Protein AF-A0A7S2LCX1-F1 (afdb_monomer)

Radius of gyration: 22.98 Å; Cα contacts (8 Å, |Δi|>4): 582; chains: 1; bounding box: 63×40×60 Å

Nearest PDB structures (foldseek):
  8dec-assembly1_A  TM=2.014E-01  e=9.730E+00  Western equine encephalitis virus

Solvent-accessible surface area (backbone atoms only — not comparable to full-atom values): 14295 Å² total; per-residue (Å²): 107,95,96,61,89,83,82,83,63,91,94,66,88,78,93,73,67,45,60,48,38,85,75,32,82,77,54,93,58,75,28,48,77,27,26,17,32,37,84,40,47,82,39,24,37,91,85,30,38,29,36,46,32,90,36,59,65,80,55,76,78,40,37,77,57,64,51,74,51,45,14,26,10,28,69,70,91,45,72,41,36,61,42,36,51,34,48,92,63,37,50,56,88,52,52,53,25,49,56,26,21,20,37,34,90,38,46,82,39,18,35,94,70,33,32,39,46,77,47,85,40,74,70,83,61,84,88,42,46,78,81,68,58,69,40,56,14,30,14,29,56,38,59,47,40,85,75,31,83,76,53,93,59,73,27,50,76,28,23,19,34,36,90,40,47,83,38,23,36,92,86,29,38,32,34,39,35,89,36,62,65,58,54,61,68,41,36,74,54,60,56,73,49,46,14,25,10,29,66,70,91,45,70,37,35,41,40,34,48,33,48,86,64,36,57,56,87,53,52,58,25,56,67,42,44,33,55,56,88,39,49,83,41,30,35,94,95,51,75,54,81,83,74,95,70,90,72,81,60,88,86,44,44,80,89

Foldseek 3Di:
DVPDDDDDDPPDDDDAFEAQEECDVVHPAQAEFNYDQYQFQVSHDPQWGWFFAQAQDDAPRHDDRYGTRGIGTHHDPDLQEAGEHDAPCPVVVCFLPEFNYKHDPFQRSHDPQWTKDFFQAFDDQPSHDDGDDTRIIGIHHEAQEECDVVHPAQAEANYDQYQFQVSHDPQWGWQFAQAQFDAPSHDDRYGTRGIGTHHPPDLQEQGEPDEDCPVVVCFLPGRNHDHDPFQRSHDPPDTDDDDDDDDDDPSHDDD

Secondary structure (DSSP, 8-state):
-TT--SPPPTT-----PPBPEE--SS-SS-B-TTEE--SSGGGBPTT-EEE--SSS---TT-BS---TT--EEE---STTB-EE--BTTBSGGGPSB-TTEE--SSGGGBPTT-EEE--SSS---TT-BS-PPTT--EEEPPBPEE--SS-SS-B-TTEE--SSGGGBPTT-EEE--SSS---TT-BS---TT--EEE---STTB-EE--BTTBSGGG-SB-TTEE--SSGGGBPTT------SSS---TT-B--

pLDDT: mean 91.99, std 5.62, range [61.81, 98.06]

Mean predicted aligned error: 5.92 Å

Organism: NCBI:txid267567

Structure (mmCIF, N/CA/C/O backbone):
data_AF-A0A7S2LCX1-F1
#
_entry.id   AF-A0A7S2LCX1-F1
#
loop_
_atom_site.group_PDB
_atom_site.id
_atom_site.type_symbol
_atom_site.label_atom_id
_atom_site.label_alt_id
_atom_site.label_comp_id
_atom_site.label_asym_id
_atom_site.label_entity_id
_atom_site.label_seq_id
_atom_site.pdbx_PDB_ins_code
_atom_site.Cartn_x
_atom_site.Cartn_y
_atom_site.Cartn_z
_atom_site.occupancy
_atom_site.B_iso_or_equiv
_atom_site.auth_seq_id
_atom_site.auth_comp_id
_atom_site.auth_asym_id
_atom_site.auth_atom_id
_atom_site.pdbx_PDB_model_num
ATOM 1 N N . ILE A 1 1 ? 34.215 -9.681 -10.104 1.00 61.81 1 ILE A N 1
ATOM 2 C CA . ILE A 1 1 ? 32.846 -9.864 -10.647 1.00 61.81 1 ILE A CA 1
ATOM 3 C C . ILE A 1 1 ? 32.099 -8.566 -10.376 1.00 61.81 1 ILE A C 1
ATOM 5 O O . ILE A 1 1 ? 32.156 -8.134 -9.229 1.00 61.81 1 ILE A O 1
ATOM 9 N N . PRO A 1 2 ? 31.514 -7.886 -11.380 1.00 62.31 2 PRO A N 1
ATOM 10 C CA . PRO A 1 2 ? 30.822 -6.617 -11.146 1.00 62.31 2 PRO A CA 1
ATOM 11 C C . PRO A 1 2 ? 29.772 -6.768 -10.036 1.00 62.31 2 PRO A C 1
ATOM 13 O O . PRO A 1 2 ? 28.988 -7.712 -10.067 1.00 62.31 2 PRO A O 1
ATOM 16 N N . GLY A 1 3 ? 29.812 -5.887 -9.034 1.00 67.06 3 GLY A N 1
ATOM 17 C CA . GLY A 1 3 ? 28.921 -5.927 -7.866 1.00 67.06 3 GLY A CA 1
ATOM 18 C C . GLY A 1 3 ? 29.355 -6.835 -6.702 1.00 67.06 3 GLY A C 1
ATOM 19 O O . GLY A 1 3 ? 28.773 -6.733 -5.629 1.00 67.06 3 GLY A O 1
ATOM 20 N N . CYS A 1 4 ? 30.382 -7.680 -6.850 1.00 78.06 4 CYS A N 1
ATOM 21 C CA . CYS A 1 4 ? 30.903 -8.507 -5.751 1.00 78.06 4 CYS A CA 1
ATOM 22 C C . CYS A 1 4 ? 32.123 -7.856 -5.078 1.00 78.06 4 CYS A C 1
ATOM 24 O O . CYS A 1 4 ? 32.977 -7.284 -5.758 1.00 78.06 4 CYS A O 1
ATOM 26 N N . ILE A 1 5 ? 32.242 -8.004 -3.755 1.00 82.56 5 ILE A N 1
ATOM 27 C CA . ILE A 1 5 ? 33.394 -7.542 -2.962 1.00 82.56 5 ILE A CA 1
ATOM 28 C C . ILE A 1 5 ? 34.332 -8.728 -2.690 1.00 82.56 5 ILE A C 1
ATOM 30 O O . ILE A 1 5 ? 33.873 -9.786 -2.268 1.00 82.56 5 ILE A O 1
ATOM 34 N N . GLY A 1 6 ? 35.640 -8.539 -2.899 1.00 87.56 6 GLY A N 1
ATOM 35 C CA . GLY A 1 6 ? 36.681 -9.543 -2.636 1.00 87.56 6 GLY A CA 1
ATOM 36 C C . GLY A 1 6 ? 37.431 -10.008 -3.888 1.00 87.56 6 GLY A C 1
ATOM 37 O O . GLY A 1 6 ? 37.134 -9.593 -5.011 1.00 87.56 6 GLY A O 1
ATOM 38 N N . THR A 1 7 ? 38.436 -10.860 -3.687 1.00 88.62 7 THR A N 1
ATOM 39 C CA . THR A 1 7 ? 39.207 -11.503 -4.760 1.00 88.62 7 THR A CA 1
ATOM 40 C C . THR A 1 7 ? 38.670 -12.913 -5.007 1.00 88.62 7 THR A C 1
ATOM 42 O O . THR A 1 7 ? 38.585 -13.673 -4.045 1.00 88.62 7 THR A O 1
ATOM 45 N N . PRO A 1 8 ? 38.301 -13.280 -6.249 1.00 89.69 8 PRO A N 1
ATOM 46 C CA . PRO A 1 8 ? 37.880 -14.645 -6.549 1.00 89.69 8 PRO A CA 1
ATOM 47 C C . PRO A 1 8 ? 39.064 -15.612 -6.421 1.00 89.69 8 PRO A C 1
ATOM 49 O O . PRO A 1 8 ? 40.180 -15.286 -6.833 1.00 89.69 8 PRO A O 1
ATOM 52 N N . GLU A 1 9 ? 38.803 -16.796 -5.878 1.00 93.75 9 GLU A N 1
ATOM 53 C CA . GLU A 1 9 ? 39.755 -17.900 -5.825 1.00 93.75 9 GLU A CA 1
ATOM 54 C C . GLU A 1 9 ? 39.971 -18.475 -7.236 1.00 93.75 9 GLU A C 1
ATOM 56 O O . GLU A 1 9 ? 39.008 -18.646 -7.995 1.00 93.75 9 GLU A O 1
ATOM 61 N N . PRO A 1 10 ? 41.224 -18.761 -7.638 1.00 92.38 10 PRO A N 1
ATOM 62 C CA . PRO A 1 10 ? 41.506 -19.308 -8.958 1.00 92.38 10 PRO A CA 1
ATOM 63 C C . PRO A 1 10 ? 40.839 -20.669 -9.187 1.00 92.38 10 PRO A C 1
ATOM 65 O O . PRO A 1 10 ? 41.100 -21.621 -8.460 1.00 92.38 10 PRO A O 1
ATOM 68 N N . GLY A 1 11 ? 40.059 -20.779 -10.264 1.00 91.38 11 GLY A N 1
ATOM 69 C CA . GLY A 1 11 ? 39.418 -22.032 -10.678 1.00 91.38 11 GLY A CA 1
ATOM 70 C C . GLY A 1 11 ? 38.029 -22.274 -10.085 1.00 91.38 11 GLY A C 1
ATOM 71 O O . GLY A 1 11 ? 37.419 -23.277 -10.436 1.00 91.38 11 GLY A O 1
ATOM 72 N N . GLU A 1 12 ? 37.528 -21.362 -9.250 1.00 94.12 12 GLU A N 1
ATOM 73 C CA . GLU A 1 12 ? 36.202 -21.472 -8.639 1.00 94.12 12 GLU A CA 1
ATOM 74 C C . GLU A 1 12 ? 35.136 -20.678 -9.411 1.00 94.12 12 GLU A C 1
ATOM 76 O O . GLU A 1 12 ? 35.388 -19.580 -9.923 1.00 94.12 12 GLU A O 1
ATOM 81 N N . ASP A 1 13 ? 33.923 -21.232 -9.454 1.00 91.38 13 ASP A N 1
ATOM 82 C CA . ASP A 1 13 ? 32.753 -20.619 -10.082 1.00 91.38 13 ASP A CA 1
ATOM 83 C C . ASP A 1 13 ? 31.931 -19.816 -9.065 1.00 91.38 13 ASP A C 1
ATOM 85 O O . ASP A 1 13 ? 31.730 -20.223 -7.920 1.00 91.38 13 ASP A O 1
ATOM 89 N N . TYR A 1 14 ? 31.393 -18.675 -9.501 1.00 88.25 14 TYR A N 1
ATOM 90 C CA . TYR A 1 14 ? 30.635 -17.767 -8.641 1.00 88.25 14 TYR A CA 1
ATOM 91 C C . TYR A 1 14 ? 29.295 -17.394 -9.263 1.00 88.25 14 TYR A C 1
ATOM 93 O O . TYR A 1 14 ? 29.214 -16.984 -10.424 1.00 88.25 14 TYR A O 1
ATOM 101 N N . CYS A 1 15 ? 28.242 -17.455 -8.448 1.00 88.31 15 CYS A N 1
ATOM 102 C CA . CYS A 1 15 ? 26.944 -16.897 -8.804 1.00 88.31 15 CYS A CA 1
ATOM 103 C C . CYS A 1 15 ? 27.031 -15.367 -8.837 1.00 88.31 15 CYS A C 1
ATOM 105 O O . CYS A 1 15 ? 27.640 -14.744 -7.966 1.00 88.31 15 CYS A O 1
ATOM 107 N N . ARG A 1 16 ? 26.402 -14.753 -9.838 1.00 88.50 16 ARG A N 1
ATOM 108 C CA . ARG A 1 16 ? 26.322 -13.297 -9.980 1.00 88.50 16 ARG A CA 1
ATOM 109 C C . ARG A 1 16 ? 24.959 -12.892 -10.508 1.00 88.50 16 ARG A C 1
ATOM 111 O O . ARG A 1 16 ? 24.299 -13.683 -11.176 1.00 88.50 16 A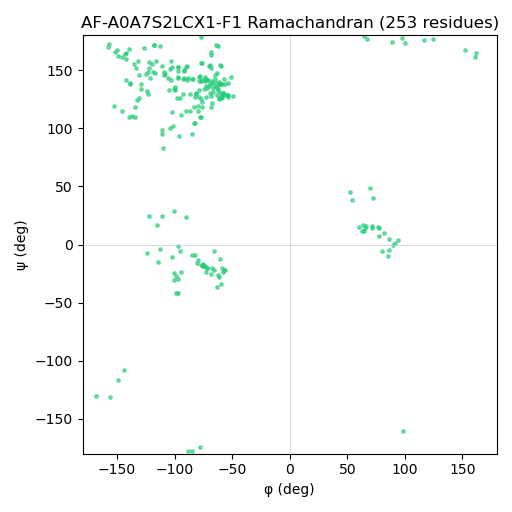RG A O 1
ATOM 118 N N . TYR A 1 17 ? 24.603 -11.635 -10.287 1.00 89.12 17 TYR A N 1
ATOM 119 C CA . TYR A 1 17 ? 23.421 -11.051 -10.906 1.00 89.12 17 TYR A CA 1
ATOM 120 C C . TYR A 1 17 ? 23.540 -11.012 -12.448 1.00 89.12 17 TYR A C 1
ATOM 122 O O . TYR A 1 17 ? 24.661 -10.870 -12.979 1.00 89.12 17 TYR A O 1
ATOM 130 N N . PRO A 1 18 ? 22.420 -11.155 -13.187 1.00 92.88 18 PRO A N 1
ATOM 131 C CA . PRO A 1 18 ? 22.397 -10.991 -14.639 1.00 92.88 18 PRO A CA 1
ATOM 132 C C . PRO A 1 18 ? 22.629 -9.526 -15.040 1.00 92.88 18 PRO A C 1
ATOM 134 O O . PRO A 1 18 ? 22.577 -8.623 -14.206 1.00 92.88 18 PRO A O 1
ATOM 137 N N . GLN A 1 19 ? 22.928 -9.288 -16.320 1.00 93.31 19 GLN A N 1
ATOM 138 C CA . GLN A 1 19 ? 22.965 -7.929 -16.874 1.00 93.31 19 GLN A CA 1
ATOM 139 C C . GLN A 1 19 ? 21.574 -7.548 -17.377 1.00 93.31 19 GLN A C 1
ATOM 141 O O . GLN A 1 19 ? 20.899 -8.393 -17.965 1.00 93.31 19 GLN A O 1
ATOM 146 N N . LEU A 1 20 ? 21.197 -6.282 -17.210 1.00 95.25 20 LEU A N 1
ATOM 147 C CA . LEU A 1 20 ? 20.013 -5.727 -17.856 1.00 95.25 20 LEU A CA 1
ATOM 148 C C . LEU A 1 20 ? 20.147 -5.825 -19.378 1.00 95.25 20 LEU A C 1
ATOM 150 O O . LEU A 1 20 ? 21.139 -5.363 -19.946 1.00 95.25 20 LEU A O 1
ATOM 154 N N . THR A 1 21 ? 19.152 -6.430 -20.025 1.00 95.38 21 THR A N 1
ATOM 155 C CA . THR A 1 21 ? 19.156 -6.680 -21.472 1.00 95.38 21 THR A CA 1
ATOM 156 C C . THR A 1 21 ? 17.829 -6.258 -22.087 1.00 95.38 21 THR A C 1
ATOM 158 O O . THR A 1 21 ? 16.783 -6.730 -21.663 1.00 95.38 21 THR A O 1
ATOM 161 N N . PHE A 1 22 ? 17.865 -5.387 -23.098 1.00 95.62 22 PHE A N 1
ATOM 162 C CA . PHE A 1 22 ? 16.694 -5.102 -23.930 1.00 95.62 22 PHE A CA 1
ATOM 163 C C . PHE A 1 22 ? 16.532 -6.213 -24.974 1.00 95.62 22 PHE A C 1
ATOM 165 O O . PHE A 1 22 ? 17.428 -6.432 -25.793 1.00 95.62 22 PHE A O 1
ATOM 172 N N . VAL A 1 23 ? 15.402 -6.909 -24.932 1.00 96.50 23 VAL A N 1
ATOM 173 C CA . VAL A 1 23 ? 15.029 -8.008 -25.830 1.00 96.50 23 VAL A CA 1
ATOM 174 C C . VAL A 1 23 ? 14.092 -7.508 -26.933 1.00 96.50 23 VAL A C 1
ATOM 176 O O . VAL A 1 23 ? 14.284 -7.868 -28.094 1.00 96.50 23 VAL A O 1
ATOM 179 N N . GLY A 1 24 ? 13.119 -6.652 -26.603 1.00 92.75 24 GLY A N 1
ATOM 180 C CA . GLY A 1 24 ? 12.203 -6.035 -27.569 1.00 92.75 24 GLY A CA 1
ATOM 181 C C . GLY A 1 24 ? 10.923 -5.491 -26.931 1.00 92.75 24 GLY A C 1
ATOM 182 O O . GLY A 1 24 ? 10.578 -5.918 -25.836 1.00 92.75 24 GLY A O 1
ATOM 183 N N . ASN A 1 25 ? 10.232 -4.600 -27.652 1.00 90.88 25 ASN A N 1
ATOM 184 C CA . ASN A 1 25 ? 8.889 -4.099 -27.336 1.00 90.88 25 ASN A CA 1
ATOM 185 C C . ASN A 1 25 ? 8.018 -4.125 -28.627 1.00 90.88 25 ASN A C 1
ATOM 187 O O . ASN A 1 25 ? 8.323 -3.376 -29.567 1.00 90.88 25 ASN A O 1
ATOM 191 N N . PRO A 1 26 ? 7.006 -5.013 -28.752 1.00 91.50 26 PRO A N 1
ATOM 192 C CA . PRO A 1 26 ? 6.628 -6.021 -27.763 1.00 91.50 26 PRO A CA 1
ATOM 193 C C . PRO A 1 26 ? 7.679 -7.147 -27.663 1.00 91.50 26 PRO A C 1
ATOM 195 O O . PRO A 1 26 ? 8.371 -7.431 -28.655 1.00 91.50 26 PRO A O 1
ATOM 198 N N . PRO A 1 27 ? 7.798 -7.827 -26.509 1.00 92.44 27 PRO A N 1
ATOM 199 C CA . PRO A 1 27 ? 8.709 -8.956 -26.347 1.00 92.44 27 PRO A CA 1
ATOM 200 C C . PRO A 1 27 ? 8.394 -10.120 -27.309 1.00 92.44 27 PRO A C 1
ATOM 202 O O . PRO A 1 27 ? 7.233 -10.487 -27.495 1.00 92.44 27 PRO A O 1
ATOM 205 N N . PRO A 1 28 ? 9.407 -10.766 -27.925 1.00 92.50 28 PRO A N 1
ATOM 206 C CA . PRO A 1 28 ? 9.191 -11.885 -28.851 1.00 92.50 28 PRO A CA 1
ATOM 207 C C . PRO A 1 28 ? 8.817 -13.205 -28.151 1.00 92.50 28 PRO A C 1
ATOM 209 O O . PRO A 1 28 ? 8.370 -14.148 -28.806 1.00 92.50 28 PRO A O 1
ATOM 212 N N . ALA A 1 29 ? 9.055 -13.295 -26.843 1.00 94.50 29 ALA A N 1
ATOM 213 C CA . ALA A 1 29 ? 8.729 -14.411 -25.964 1.00 94.50 29 ALA A CA 1
ATOM 214 C C . ALA A 1 29 ? 8.669 -13.899 -24.515 1.00 94.50 29 ALA A C 1
ATOM 216 O O . ALA A 1 29 ? 9.096 -12.778 -24.245 1.00 94.50 29 ALA A O 1
ATOM 217 N N . THR A 1 30 ? 8.188 -14.738 -23.595 1.00 97.44 30 THR A N 1
ATOM 218 C CA . THR A 1 30 ? 8.220 -14.456 -22.154 1.00 97.44 30 THR A CA 1
ATOM 219 C C . THR A 1 30 ? 9.642 -14.134 -21.688 1.00 97.44 30 THR A C 1
ATOM 221 O O . THR A 1 30 ? 10.570 -14.900 -21.959 1.00 97.44 30 THR A O 1
ATOM 224 N N . LEU A 1 31 ? 9.789 -13.018 -20.979 1.00 98.06 31 LEU A N 1
ATOM 225 C CA . LEU A 1 31 ? 11.055 -12.453 -20.525 1.00 98.06 31 LEU A CA 1
ATOM 226 C C . LEU A 1 31 ? 11.535 -13.091 -19.214 1.00 98.06 31 LEU A C 1
ATOM 228 O O . LEU A 1 31 ? 10.755 -13.408 -18.311 1.00 98.06 31 LEU A O 1
ATOM 232 N N . GLY A 1 32 ? 12.847 -13.282 -19.104 1.00 97.69 32 GLY A N 1
ATOM 233 C CA . GLY A 1 32 ? 13.524 -13.736 -17.896 1.00 97.69 32 GLY A CA 1
ATOM 234 C C . GLY A 1 32 ? 13.930 -12.601 -16.953 1.00 97.69 32 GLY A C 1
ATOM 235 O O . GLY A 1 32 ? 13.692 -11.422 -17.191 1.00 97.69 32 GLY A O 1
ATOM 236 N N . LEU A 1 33 ? 14.591 -12.964 -15.852 1.00 96.88 33 LEU A N 1
ATOM 237 C CA . LEU A 1 33 ? 15.107 -12.001 -14.878 1.00 96.88 33 LEU A CA 1
ATOM 238 C C . LEU A 1 33 ? 16.108 -11.033 -15.538 1.00 96.88 33 LEU A C 1
ATOM 240 O O . LEU A 1 33 ? 17.084 -11.477 -16.144 1.00 96.88 33 LEU A O 1
ATOM 244 N N . CYS A 1 34 ? 15.912 -9.729 -15.323 1.00 96.88 34 CYS A N 1
ATOM 245 C CA . CYS A 1 34 ? 16.696 -8.629 -15.896 1.00 96.88 34 CYS A CA 1
ATOM 246 C C . CYS A 1 34 ? 16.564 -8.475 -17.423 1.00 96.88 34 CYS A C 1
ATOM 248 O O . CYS A 1 34 ? 17.384 -7.793 -18.045 1.00 96.88 34 CYS A O 1
ATOM 250 N N . GLU A 1 35 ? 15.554 -9.088 -18.037 1.00 97.44 35 GLU A N 1
ATOM 251 C CA . GLU A 1 35 ? 15.228 -8.907 -19.449 1.00 97.44 35 GLU A CA 1
ATOM 252 C C . GLU A 1 35 ? 14.054 -7.930 -19.588 1.00 97.44 35 GLU A C 1
ATOM 254 O O . GLU A 1 35 ? 13.083 -8.001 -18.836 1.00 97.44 35 GLU A O 1
ATOM 259 N N . GLY A 1 36 ? 14.194 -6.984 -20.512 1.00 96.38 36 GLY A N 1
ATOM 260 C CA . GLY A 1 36 ? 13.185 -5.989 -20.881 1.00 96.38 36 GLY A CA 1
ATOM 261 C C . GLY A 1 36 ? 12.785 -6.148 -22.346 1.00 96.38 36 GLY A C 1
ATOM 262 O O . GLY A 1 36 ? 13.420 -6.896 -23.080 1.00 96.38 36 GLY A O 1
ATOM 263 N N . ASP A 1 37 ? 11.776 -5.472 -22.864 1.00 96.69 37 ASP A N 1
ATOM 264 C CA . ASP A 1 37 ? 11.018 -4.362 -22.285 1.00 96.69 37 ASP A CA 1
ATOM 265 C C . ASP A 1 37 ? 9.602 -4.865 -21.980 1.00 96.69 37 ASP A C 1
ATOM 267 O O . ASP A 1 37 ? 8.821 -5.070 -22.905 1.00 96.69 37 ASP A O 1
ATOM 271 N N . CYS A 1 38 ? 9.331 -5.236 -20.725 1.00 96.56 38 CYS A N 1
ATOM 272 C CA . CYS A 1 38 ? 8.015 -5.761 -20.343 1.00 96.56 38 CYS A CA 1
ATOM 273 C C . CYS A 1 38 ? 7.009 -4.614 -20.226 1.00 96.56 38 CYS A C 1
ATOM 275 O O . CYS A 1 38 ? 7.347 -3.588 -19.667 1.00 96.56 38 CYS A O 1
ATOM 277 N N . ASP A 1 39 ? 5.764 -4.790 -20.663 1.00 93.94 39 ASP A N 1
ATOM 278 C CA . ASP A 1 39 ? 4.729 -3.769 -20.449 1.00 93.94 39 ASP A CA 1
ATOM 279 C C . ASP A 1 39 ? 3.850 -4.130 -19.234 1.00 93.94 39 ASP A C 1
ATOM 281 O O . ASP A 1 39 ? 3.281 -3.266 -18.569 1.00 93.94 39 ASP A O 1
ATOM 285 N N . THR A 1 40 ? 3.727 -5.424 -18.923 1.00 94.12 40 THR A N 1
ATOM 286 C CA . THR A 1 40 ? 2.878 -5.962 -17.850 1.00 94.12 40 THR A CA 1
ATOM 287 C C . THR A 1 40 ? 3.555 -7.148 -17.159 1.00 94.12 40 THR A C 1
ATOM 289 O O . THR A 1 40 ? 4.454 -7.782 -17.714 1.00 94.12 40 THR A O 1
ATOM 292 N N . ASP A 1 41 ? 3.081 -7.540 -15.970 1.00 94.62 41 ASP A N 1
ATOM 293 C CA . ASP A 1 41 ? 3.569 -8.756 -15.292 1.00 94.62 41 ASP A CA 1
ATOM 294 C C . ASP A 1 41 ? 3.402 -10.025 -16.159 1.00 94.62 41 ASP A C 1
ATOM 296 O O . ASP A 1 41 ? 4.105 -11.014 -15.958 1.00 94.62 41 ASP A O 1
ATOM 300 N N . SER A 1 42 ? 2.489 -10.009 -17.140 1.00 95.00 42 SER A N 1
ATOM 301 C CA . SER A 1 42 ? 2.234 -11.148 -18.030 1.00 95.00 42 SER A CA 1
ATOM 302 C C . SER A 1 42 ? 3.331 -11.388 -19.074 1.00 95.00 42 SER A C 1
ATOM 304 O O . SER A 1 42 ? 3.451 -12.504 -19.588 1.00 95.00 42 SER A O 1
ATOM 306 N N . ASP A 1 43 ? 4.169 -10.382 -19.338 1.00 97.00 43 ASP A N 1
ATOM 307 C CA . ASP A 1 43 ? 5.345 -10.518 -20.202 1.00 97.00 43 ASP A CA 1
ATOM 308 C C . ASP A 1 43 ? 6.484 -11.260 -19.498 1.00 97.00 43 ASP A C 1
ATOM 310 O O . ASP A 1 43 ? 7.396 -11.783 -20.144 1.00 97.00 43 ASP A O 1
ATOM 314 N N . CYS A 1 44 ? 6.424 -11.332 -18.169 1.00 97.69 44 CYS A N 1
ATOM 315 C CA . CYS A 1 44 ? 7.472 -11.876 -17.334 1.00 97.69 44 CYS A CA 1
ATOM 316 C C . CYS A 1 44 ? 7.293 -13.367 -17.039 1.00 97.69 44 CYS A C 1
ATOM 318 O O . CYS A 1 44 ? 6.196 -13.921 -16.953 1.00 97.69 44 CYS A O 1
ATOM 320 N N . GLY A 1 45 ? 8.428 -14.043 -16.871 1.00 97.44 45 GLY A N 1
ATOM 321 C CA . GLY A 1 45 ? 8.479 -15.428 -16.432 1.00 97.44 45 GLY A CA 1
ATOM 322 C C . GLY A 1 45 ? 7.891 -15.634 -15.028 1.00 97.44 45 GLY A C 1
ATOM 323 O O . GLY A 1 45 ? 7.616 -14.688 -14.293 1.00 97.44 45 GLY A O 1
ATOM 324 N N . PRO A 1 46 ? 7.722 -16.894 -14.603 1.00 95.50 46 PRO A N 1
ATOM 325 C CA . PRO A 1 46 ? 7.125 -17.204 -13.310 1.00 95.50 46 PRO A CA 1
ATOM 326 C C . PRO A 1 46 ? 7.908 -16.581 -12.145 1.00 95.50 46 PRO A C 1
ATOM 328 O O . PRO A 1 46 ? 9.134 -16.689 -12.083 1.00 95.50 46 PRO A O 1
ATOM 331 N N . ASN A 1 47 ? 7.176 -16.029 -11.173 1.00 93.06 47 ASN A N 1
ATOM 332 C CA . ASN A 1 47 ? 7.694 -15.317 -9.993 1.00 93.06 47 ASN A CA 1
ATOM 333 C C . ASN A 1 47 ? 8.439 -14.007 -10.299 1.00 93.06 47 ASN A C 1
ATOM 335 O O . ASN A 1 47 ? 9.144 -13.502 -9.426 1.00 93.06 47 ASN A O 1
ATOM 339 N N . LEU A 1 48 ? 8.317 -13.478 -11.515 1.00 96.38 48 LEU A N 1
ATOM 340 C CA . LEU A 1 48 ? 8.841 -12.172 -11.882 1.00 96.38 48 LEU A CA 1
ATOM 341 C C . LEU A 1 48 ? 7.680 -11.205 -12.073 1.00 96.38 48 LEU A C 1
ATOM 343 O O . LEU A 1 48 ? 6.608 -11.583 -12.538 1.00 96.38 48 LEU A O 1
ATOM 347 N N . GLU A 1 49 ? 7.927 -9.960 -11.708 1.00 95.88 49 GLU A N 1
ATOM 348 C CA . GLU A 1 49 ? 7.014 -8.842 -11.888 1.00 95.88 49 GLU A CA 1
ATOM 349 C C . GLU A 1 49 ? 7.686 -7.836 -12.822 1.00 95.88 49 GLU A C 1
ATOM 351 O O . GLU A 1 49 ? 8.916 -7.703 -12.818 1.00 95.88 49 GLU A O 1
ATOM 356 N N . CYS A 1 50 ? 6.899 -7.139 -13.633 1.00 96.62 50 CYS A N 1
ATOM 357 C CA . CYS A 1 50 ? 7.419 -6.107 -14.508 1.00 96.62 50 CYS A CA 1
ATOM 358 C C . CYS A 1 50 ? 7.707 -4.845 -13.692 1.00 96.62 50 CYS A C 1
ATOM 360 O O . CYS A 1 50 ? 6.790 -4.195 -13.190 1.00 96.62 50 CYS A O 1
ATOM 362 N N . PHE A 1 51 ? 8.990 -4.534 -13.511 1.00 95.69 51 PHE A N 1
ATOM 363 C CA . PHE A 1 51 ? 9.439 -3.326 -12.833 1.00 95.69 51 PHE A CA 1
ATOM 364 C C . PHE A 1 51 ? 9.426 -2.168 -13.829 1.00 95.69 51 PHE A C 1
ATOM 366 O O . PHE A 1 51 ? 10.303 -2.088 -14.696 1.00 95.69 51 PHE A O 1
ATOM 373 N N . GLN A 1 52 ? 8.415 -1.314 -13.682 1.00 94.62 52 GLN A N 1
ATOM 374 C CA . GLN A 1 52 ? 8.172 -0.152 -14.533 1.00 94.62 52 GLN A CA 1
ATOM 375 C C . GLN A 1 52 ? 9.202 0.944 -14.242 1.00 94.62 52 GLN A C 1
ATOM 377 O O . GLN A 1 52 ? 9.530 1.198 -13.084 1.00 94.62 52 GLN A O 1
ATOM 382 N N . ARG A 1 53 ? 9.748 1.581 -15.273 1.00 92.12 53 ARG A N 1
ATOM 383 C CA . ARG A 1 53 ? 10.856 2.535 -15.167 1.00 92.12 53 ARG A CA 1
ATOM 384 C C . ARG A 1 53 ? 10.633 3.720 -16.095 1.00 92.12 53 ARG A C 1
ATOM 386 O O . ARG A 1 53 ? 10.809 3.576 -17.304 1.00 92.12 53 ARG A O 1
ATOM 393 N N . PRO A 1 54 ? 10.350 4.924 -15.573 1.00 84.12 54 PRO A N 1
ATOM 394 C CA . PRO A 1 54 ? 10.223 6.103 -16.424 1.00 84.12 54 PRO A CA 1
ATOM 395 C C . PRO A 1 54 ? 11.562 6.535 -17.049 1.00 84.12 54 PRO A C 1
ATOM 397 O O . PRO A 1 54 ? 11.576 7.162 -18.114 1.00 84.12 54 PRO A O 1
ATOM 400 N N . ALA A 1 55 ? 12.702 6.209 -16.430 1.00 87.88 55 ALA A N 1
ATOM 401 C CA . ALA A 1 55 ? 14.017 6.601 -16.916 1.00 87.88 55 ALA A CA 1
ATOM 402 C C . ALA A 1 55 ? 15.083 5.521 -16.670 1.00 87.88 55 ALA A C 1
ATOM 404 O O . ALA A 1 55 ? 15.150 4.534 -17.406 1.00 87.88 55 ALA A O 1
ATOM 405 N N . THR A 1 56 ? 16.003 5.760 -15.730 1.00 88.69 56 THR A N 1
ATOM 406 C CA . THR A 1 56 ? 17.228 4.960 -15.543 1.00 88.69 56 THR A CA 1
ATOM 407 C C . THR A 1 56 ? 17.352 4.365 -14.142 1.00 88.69 56 THR A C 1
ATOM 409 O O . THR A 1 56 ? 18.454 4.049 -13.693 1.00 88.69 56 THR A O 1
ATOM 412 N N . GLU A 1 57 ? 16.219 4.188 -13.472 1.00 89.81 57 GLU A N 1
ATOM 413 C CA . GLU A 1 57 ? 16.081 3.652 -12.119 1.00 89.81 57 GLU A CA 1
ATOM 414 C C . GLU A 1 57 ? 16.838 2.327 -11.975 1.00 89.81 57 GLU A C 1
ATOM 416 O O . GLU A 1 57 ? 16.917 1.515 -12.901 1.00 89.81 57 GLU A O 1
ATOM 421 N N . SER A 1 58 ? 17.431 2.074 -10.820 1.00 88.19 58 SER A N 1
ATOM 422 C CA . SER A 1 58 ? 18.176 0.838 -10.607 1.00 88.19 58 SER A CA 1
ATOM 423 C C . SER A 1 58 ? 17.236 -0.357 -10.419 1.00 88.19 58 SER A C 1
ATOM 425 O O . SER A 1 58 ? 16.286 -0.310 -9.644 1.00 88.19 58 SER A O 1
ATOM 427 N N . VAL A 1 59 ? 17.516 -1.475 -11.097 1.00 90.31 59 VAL A N 1
ATOM 428 C CA . VAL A 1 59 ? 16.742 -2.714 -10.917 1.00 90.31 59 VAL A CA 1
ATOM 429 C C . VAL A 1 59 ? 17.447 -3.595 -9.893 1.00 90.31 59 VAL A C 1
ATOM 431 O O . VAL A 1 59 ? 18.543 -4.113 -10.136 1.00 90.31 59 VAL A O 1
ATOM 434 N N . THR A 1 60 ? 16.828 -3.762 -8.724 1.00 85.25 60 THR A N 1
ATOM 435 C CA . THR A 1 60 ? 17.403 -4.559 -7.631 1.00 85.25 60 THR A CA 1
ATOM 436 C C . THR A 1 60 ? 17.658 -5.997 -8.089 1.00 85.25 60 THR A C 1
ATOM 438 O O . THR A 1 60 ? 16.772 -6.668 -8.608 1.00 85.25 60 THR A O 1
ATOM 441 N N . GLY A 1 61 ? 18.881 -6.492 -7.876 1.00 86.44 61 GLY A N 1
ATOM 442 C CA . GLY A 1 61 ? 19.275 -7.842 -8.300 1.00 86.44 61 GLY A CA 1
ATOM 443 C C . GLY A 1 61 ? 19.691 -7.957 -9.771 1.00 86.44 61 GLY A C 1
ATOM 444 O O . GLY A 1 61 ? 19.916 -9.067 -10.252 1.00 86.44 61 GLY A O 1
ATOM 445 N N . CYS A 1 62 ? 19.853 -6.831 -10.467 1.00 91.75 62 CYS A N 1
ATOM 446 C CA . CYS A 1 62 ? 20.388 -6.756 -11.822 1.00 91.75 62 CYS A CA 1
ATOM 447 C C . CYS A 1 62 ? 21.627 -5.851 -11.876 1.00 91.75 62 CYS A C 1
ATOM 449 O O . CYS A 1 62 ? 21.845 -4.993 -11.021 1.00 91.75 62 CYS A O 1
ATOM 451 N N . LEU A 1 63 ? 22.475 -6.059 -12.882 1.00 91.19 63 LEU A N 1
ATOM 452 C CA . LEU A 1 63 ? 23.661 -5.242 -13.139 1.00 91.19 63 LEU A CA 1
ATOM 453 C C . LEU A 1 63 ? 23.472 -4.384 -14.394 1.00 91.19 63 LEU A C 1
ATOM 455 O O . LEU A 1 63 ? 22.864 -4.822 -15.369 1.00 91.19 63 LEU A O 1
ATOM 459 N N . GLY A 1 64 ? 24.088 -3.203 -14.391 1.00 88.31 64 GLY A N 1
ATOM 460 C CA . GLY A 1 64 ? 23.983 -2.224 -15.474 1.00 88.31 64 GLY A CA 1
ATOM 461 C C . GLY A 1 64 ? 22.948 -1.140 -15.173 1.00 88.31 64 GLY A C 1
ATOM 462 O O . GLY A 1 64 ? 22.318 -1.150 -14.122 1.00 88.31 64 GLY A O 1
ATOM 463 N N . THR A 1 65 ? 22.810 -0.181 -16.085 1.00 83.50 65 THR A N 1
ATOM 464 C CA . THR A 1 65 ? 21.894 0.968 -15.947 1.00 83.50 65 THR A CA 1
ATOM 465 C C . THR A 1 65 ? 20.610 0.819 -16.767 1.00 83.50 65 THR A C 1
ATOM 467 O O . THR A 1 65 ? 19.685 1.607 -16.601 1.00 83.50 65 THR A O 1
ATOM 470 N N . GLY A 1 66 ? 20.546 -0.179 -17.656 1.00 83.94 66 GLY A N 1
ATOM 471 C CA . GLY A 1 66 ? 19.439 -0.354 -18.598 1.00 83.94 66 GLY A CA 1
ATOM 472 C C . GLY A 1 66 ? 19.319 0.786 -19.619 1.00 83.94 66 GLY A C 1
ATOM 473 O O . GLY A 1 66 ? 20.121 1.725 -19.624 1.00 83.94 66 GLY A O 1
ATOM 474 N N . GLY A 1 67 ? 18.336 0.672 -20.512 1.00 87.31 67 GLY A N 1
ATOM 475 C CA . GLY A 1 67 ? 17.895 1.775 -21.368 1.00 87.31 67 GLY A CA 1
ATOM 476 C C . GLY A 1 67 ? 17.016 2.759 -20.592 1.00 87.31 67 GLY A C 1
ATOM 477 O O . GLY A 1 67 ? 16.428 2.392 -19.574 1.00 87.31 67 GLY A O 1
ATOM 478 N N . SER A 1 68 ? 16.951 4.011 -21.058 1.00 90.19 68 SER A N 1
ATOM 479 C CA . SER A 1 68 ? 16.001 4.995 -20.524 1.00 90.19 68 SER A CA 1
ATOM 480 C C . SER A 1 68 ? 14.585 4.587 -20.914 1.00 90.19 68 SER A C 1
ATOM 482 O O . SER A 1 68 ? 14.348 4.394 -22.107 1.00 90.19 68 SER A O 1
ATOM 484 N N . GLY A 1 69 ? 13.671 4.496 -19.950 1.00 90.31 69 GLY A N 1
ATOM 485 C CA . GLY A 1 69 ? 12.283 4.106 -20.215 1.00 90.31 69 GLY A CA 1
ATOM 486 C C . GLY A 1 69 ? 12.119 2.631 -20.584 1.00 90.31 69 GLY A C 1
ATOM 487 O O . GLY A 1 69 ? 11.139 2.285 -21.221 1.00 90.31 69 GLY A O 1
ATOM 488 N N . THR A 1 70 ? 13.133 1.798 -20.315 1.00 94.81 70 THR A N 1
ATOM 489 C CA . THR A 1 70 ? 13.041 0.348 -20.513 1.00 94.81 70 THR A CA 1
ATOM 490 C C . THR A 1 70 ? 12.650 -0.312 -19.205 1.00 94.81 70 THR A C 1
ATOM 492 O O . THR A 1 70 ? 13.371 -0.162 -18.214 1.00 94.81 70 THR A O 1
ATOM 495 N N . ASP A 1 71 ? 11.594 -1.099 -19.237 1.00 96.25 71 ASP A N 1
ATOM 496 C CA . ASP A 1 71 ? 11.069 -1.871 -18.125 1.00 96.25 71 ASP A CA 1
ATOM 497 C C . ASP A 1 71 ? 11.726 -3.249 -18.080 1.00 96.25 71 ASP A C 1
ATOM 499 O O . ASP A 1 71 ? 12.210 -3.774 -19.088 1.00 96.25 71 ASP A O 1
ATOM 503 N N . TYR A 1 72 ? 11.792 -3.856 -16.897 1.00 97.00 72 TYR A N 1
ATOM 504 C CA . TYR A 1 72 ? 12.493 -5.129 -16.736 1.00 97.00 72 TYR A CA 1
ATOM 505 C C . TYR A 1 72 ? 11.744 -6.089 -15.833 1.00 97.00 72 TYR A C 1
ATOM 507 O O . TYR A 1 72 ? 11.299 -5.735 -14.743 1.00 97.00 72 TYR A O 1
ATOM 515 N N . CYS A 1 73 ? 11.716 -7.356 -16.231 1.00 97.50 73 CYS A N 1
ATOM 516 C CA . CYS A 1 73 ? 11.225 -8.414 -15.368 1.00 97.50 73 CYS A CA 1
ATOM 517 C C . CYS A 1 73 ? 12.181 -8.619 -14.189 1.00 97.50 73 CYS A C 1
ATOM 519 O O . CYS A 1 73 ? 13.356 -8.967 -14.359 1.00 97.50 73 CYS A O 1
ATOM 521 N N . ALA A 1 74 ? 11.678 -8.402 -12.979 1.00 95.69 74 ALA A N 1
ATOM 522 C CA . ALA A 1 74 ? 12.459 -8.382 -11.752 1.00 95.69 74 ALA A CA 1
ATOM 523 C C . ALA A 1 74 ? 11.813 -9.230 -10.653 1.00 95.69 74 ALA A C 1
ATOM 525 O O . ALA A 1 74 ? 10.617 -9.513 -10.656 1.00 95.69 74 ALA A O 1
ATOM 526 N N . LEU A 1 75 ? 12.630 -9.646 -9.685 1.00 93.31 75 LEU A N 1
ATOM 527 C CA . LEU A 1 75 ? 12.138 -10.313 -8.484 1.00 93.31 75 LEU A CA 1
ATOM 528 C C . LEU A 1 75 ? 11.656 -9.275 -7.475 1.00 93.31 75 LEU A C 1
ATOM 530 O O . LEU A 1 75 ? 12.435 -8.424 -7.040 1.00 93.31 75 LEU A O 1
ATOM 534 N N . ARG A 1 76 ? 10.424 -9.435 -6.997 1.00 92.75 76 ARG A N 1
ATOM 535 C CA . ARG A 1 76 ? 9.940 -8.740 -5.806 1.00 92.75 76 ARG A CA 1
ATOM 536 C C . ARG A 1 76 ? 9.912 -9.704 -4.625 1.00 92.75 76 ARG A C 1
ATOM 538 O O . ARG A 1 76 ? 9.030 -10.543 -4.492 1.00 92.75 76 ARG A O 1
ATOM 545 N N . LEU A 1 77 ? 10.930 -9.612 -3.769 1.00 84.62 77 LEU A N 1
ATOM 546 C CA . LEU A 1 77 ? 11.164 -10.598 -2.704 1.00 84.62 77 LEU A CA 1
ATOM 547 C C . LEU A 1 77 ? 10.031 -10.655 -1.673 1.00 84.62 77 LEU A C 1
ATOM 549 O O . LEU A 1 77 ? 9.735 -11.719 -1.135 1.00 84.62 77 LEU A O 1
ATOM 553 N N . THR A 1 78 ? 9.438 -9.502 -1.361 1.00 89.31 78 THR A N 1
ATOM 554 C CA . THR A 1 78 ? 8.314 -9.382 -0.431 1.00 89.31 78 THR A CA 1
ATOM 555 C C . THR A 1 78 ? 7.420 -8.220 -0.843 1.00 89.31 78 THR A C 1
ATOM 557 O O . THR A 1 78 ? 7.880 -7.281 -1.492 1.00 89.31 78 THR A O 1
ATOM 560 N N . THR A 1 79 ? 6.184 -8.198 -0.346 1.00 88.56 79 THR A N 1
ATOM 561 C CA . THR A 1 79 ? 5.272 -7.049 -0.488 1.00 88.56 79 THR A CA 1
ATOM 562 C C . THR A 1 79 ? 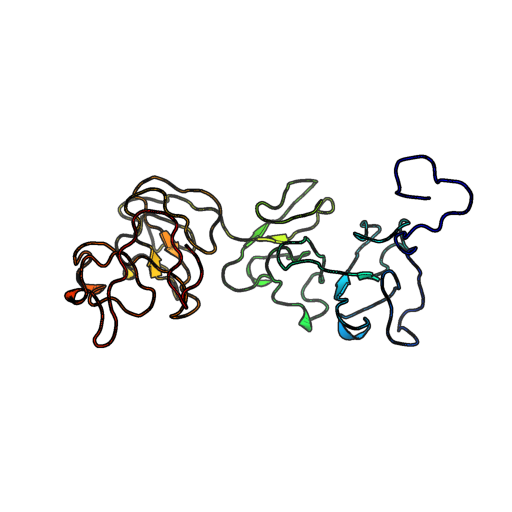5.810 -5.763 0.144 1.00 88.56 79 THR A C 1
ATOM 564 O O . THR A 1 79 ? 5.244 -4.702 -0.064 1.00 88.56 79 THR A O 1
ATOM 567 N N . ASN A 1 80 ? 6.872 -5.837 0.955 1.00 90.62 80 ASN A N 1
ATOM 568 C CA . ASN A 1 80 ? 7.469 -4.668 1.603 1.00 90.62 80 ASN A CA 1
ATOM 569 C C . ASN A 1 80 ? 8.672 -4.142 0.831 1.00 90.62 80 ASN A C 1
ATOM 571 O O . ASN A 1 80 ? 9.295 -3.182 1.264 1.00 90.62 80 ASN A O 1
ATOM 575 N N . THR A 1 81 ? 9.048 -4.787 -0.267 1.00 93.31 81 THR A N 1
ATOM 576 C CA . THR A 1 81 ? 10.114 -4.309 -1.135 1.00 93.31 81 THR A CA 1
ATOM 577 C C . THR A 1 81 ? 9.545 -3.246 -2.064 1.00 93.31 81 THR A C 1
ATOM 579 O O . THR A 1 81 ? 8.503 -3.477 -2.677 1.00 93.31 81 THR A O 1
ATOM 582 N N . LEU A 1 82 ? 10.226 -2.099 -2.139 1.00 94.06 82 LEU A N 1
ATOM 583 C CA . LEU A 1 82 ? 9.875 -1.019 -3.059 1.00 94.06 82 LEU A CA 1
ATOM 584 C C . LEU A 1 82 ? 9.887 -1.528 -4.498 1.00 94.06 82 LEU A C 1
ATOM 586 O O . LEU A 1 82 ? 10.845 -2.188 -4.909 1.00 94.06 82 LEU A O 1
ATOM 590 N N . PHE A 1 83 ? 8.818 -1.243 -5.235 1.00 95.06 83 PHE A N 1
ATOM 591 C CA . PHE A 1 83 ? 8.648 -1.743 -6.591 1.00 95.06 83 PHE A CA 1
ATOM 592 C C . PHE A 1 83 ? 7.780 -0.790 -7.415 1.00 95.06 83 PHE A C 1
ATOM 594 O O . PHE A 1 83 ? 6.628 -0.551 -7.066 1.00 95.06 83 PHE A O 1
ATOM 601 N N . LEU A 1 84 ? 8.320 -0.240 -8.499 1.00 95.12 84 LEU A N 1
ATOM 602 C CA . LEU A 1 84 ? 7.545 0.590 -9.416 1.00 95.12 84 LEU A CA 1
ATOM 603 C C . LEU A 1 84 ? 6.670 -0.315 -10.281 1.00 95.12 84 LEU A C 1
ATOM 605 O O . LEU A 1 84 ? 7.163 -1.249 -10.919 1.00 95.12 84 LEU A O 1
ATOM 609 N N . LYS A 1 85 ? 5.361 -0.072 -10.235 1.00 93.88 85 LYS A N 1
ATOM 610 C CA . LYS A 1 85 ? 4.346 -0.912 -10.881 1.00 93.88 85 LYS A CA 1
ATOM 611 C C . LYS A 1 85 ? 3.624 -0.198 -12.009 1.00 93.88 85 LYS A C 1
ATOM 613 O O . LYS A 1 85 ? 2.985 -0.868 -12.809 1.00 93.88 85 LYS A O 1
ATOM 618 N N . GLY A 1 86 ? 3.722 1.117 -12.103 1.00 88.56 86 GLY A N 1
ATOM 619 C CA . GLY A 1 86 ? 3.058 1.883 -13.144 1.00 88.56 86 GLY A CA 1
ATOM 620 C C . GLY A 1 86 ? 2.759 3.289 -12.667 1.00 88.56 86 GLY A C 1
ATOM 621 O O . GLY A 1 86 ? 2.835 3.549 -11.475 1.00 88.56 86 GLY A O 1
ATOM 622 N N . ASN A 1 87 ? 2.385 4.162 -13.595 1.00 86.81 87 ASN A N 1
ATOM 623 C CA . ASN A 1 87 ? 2.113 5.575 -13.345 1.00 86.81 87 ASN A CA 1
ATOM 624 C C . ASN A 1 87 ? 0.766 5.960 -13.982 1.00 86.81 87 ASN A C 1
ATOM 626 O O . ASN A 1 87 ? 0.413 5.434 -15.043 1.00 86.81 87 ASN A O 1
ATOM 630 N N . ASN A 1 88 ? 0.010 6.875 -13.362 1.00 86.69 88 ASN A N 1
ATOM 631 C CA . ASN A 1 88 ? -1.217 7.456 -13.915 1.00 86.69 88 ASN A CA 1
ATOM 632 C C . ASN A 1 88 ? -2.256 6.394 -14.343 1.00 86.69 88 ASN A C 1
ATOM 634 O O . ASN A 1 88 ? -2.926 6.515 -15.375 1.00 86.69 88 ASN A O 1
ATOM 638 N N . GLY A 1 89 ? -2.378 5.313 -13.567 1.00 87.19 89 GLY A N 1
ATOM 639 C CA . GLY A 1 89 ? -3.314 4.222 -13.847 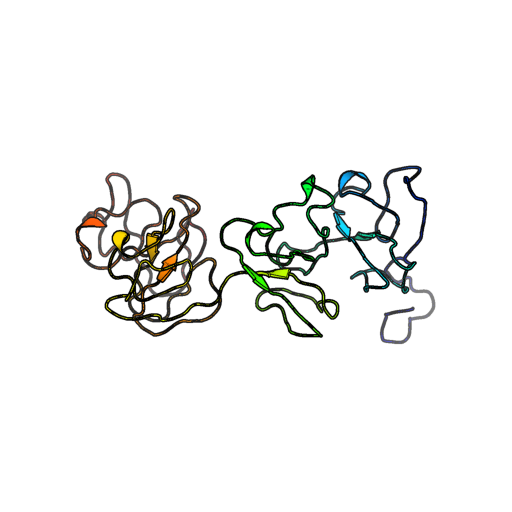1.00 87.19 89 GLY A CA 1
ATOM 640 C C . GLY A 1 89 ? -2.878 3.270 -14.967 1.00 87.19 89 GLY A C 1
ATOM 641 O O . GLY A 1 89 ? -3.717 2.524 -15.475 1.00 87.19 89 GLY A O 1
ATOM 642 N N . SER A 1 90 ? -1.607 3.295 -15.385 1.00 90.88 90 SER A N 1
ATOM 643 C CA . SER A 1 90 ? -1.063 2.423 -16.430 1.00 90.88 90 SER A CA 1
ATOM 644 C C . SER A 1 90 ? 0.151 1.621 -15.940 1.00 90.88 90 SER A C 1
ATOM 646 O O . SER A 1 90 ? 1.075 2.227 -15.402 1.00 90.88 90 SER A O 1
ATOM 648 N N . PRO A 1 91 ? 0.205 0.298 -16.179 1.00 91.25 91 PRO A N 1
ATOM 649 C CA . PRO A 1 91 ? -0.852 -0.520 -16.771 1.00 91.25 91 PRO A CA 1
ATOM 650 C C . PRO A 1 91 ? -2.020 -0.708 -15.787 1.00 91.25 91 PRO A C 1
ATOM 652 O O . PRO A 1 91 ? -1.829 -0.844 -14.580 1.00 91.25 91 PRO A O 1
ATOM 655 N N . SER A 1 92 ? -3.251 -0.684 -16.300 1.00 92.69 92 SER A N 1
ATOM 656 C CA . SER A 1 92 ? -4.468 -0.578 -15.476 1.00 92.69 92 SER A CA 1
ATOM 657 C C . SER A 1 92 ? -4.684 -1.735 -14.501 1.00 92.69 92 SER A C 1
ATOM 659 O O . SER A 1 92 ? -5.297 -1.555 -13.454 1.00 92.69 92 SER A O 1
ATOM 661 N N . GLU A 1 93 ? -4.171 -2.917 -14.824 1.00 92.69 93 GLU A N 1
ATOM 662 C CA . GLU A 1 93 ? -4.224 -4.114 -13.988 1.00 92.69 93 GLU A CA 1
ATOM 663 C C . GLU A 1 93 ? -3.392 -4.013 -12.707 1.00 92.69 93 GLU A C 1
ATOM 665 O O . GLU A 1 93 ? -3.660 -4.752 -11.761 1.00 92.69 93 GLU A O 1
ATOM 670 N N . ASN A 1 94 ? -2.418 -3.100 -12.663 1.00 93.06 94 ASN A N 1
ATOM 671 C CA . ASN A 1 94 ? -1.585 -2.881 -11.485 1.00 93.06 94 ASN A CA 1
ATOM 672 C C . ASN A 1 94 ? -2.242 -1.929 -10.477 1.00 93.06 94 ASN A C 1
ATOM 674 O O . ASN A 1 94 ? -1.760 -1.803 -9.354 1.00 93.06 94 ASN A O 1
ATOM 678 N N . PHE A 1 95 ? -3.353 -1.284 -10.849 1.00 94.81 95 PHE A N 1
ATOM 679 C CA . PHE A 1 95 ? -4.065 -0.344 -9.993 1.00 94.81 95 PHE A CA 1
ATOM 680 C C . PHE A 1 95 ? -5.337 -0.972 -9.397 1.00 94.81 95 PHE A C 1
ATOM 682 O O . PHE A 1 95 ? -6.067 -1.691 -10.086 1.00 94.81 95 PHE A O 1
ATOM 689 N N . PRO A 1 96 ? -5.663 -0.673 -8.126 1.00 96.88 96 PRO A N 1
ATOM 690 C CA . PRO A 1 96 ? -4.905 0.177 -7.204 1.00 96.88 96 PRO A CA 1
ATOM 691 C C . PRO A 1 96 ? -3.618 -0.490 -6.679 1.00 96.88 96 PRO A C 1
ATOM 693 O O . PRO A 1 96 ? -3.595 -1.691 -6.390 1.00 96.88 96 PRO A O 1
ATOM 696 N N . LEU A 1 97 ? -2.581 0.329 -6.505 1.00 97.06 97 LEU A N 1
ATOM 697 C CA . LEU A 1 97 ? -1.235 -0.026 -6.065 1.00 97.06 97 LEU A CA 1
ATOM 698 C C . LEU A 1 97 ? -1.220 -0.513 -4.610 1.00 97.06 97 LEU A C 1
ATOM 700 O O . LEU A 1 97 ? -1.823 0.074 -3.706 1.00 97.06 97 LEU A O 1
ATOM 704 N N . GLY A 1 98 ? -0.505 -1.603 -4.368 1.00 96.38 98 GLY A N 1
ATOM 705 C CA . GLY A 1 98 ? -0.274 -2.170 -3.047 1.00 96.38 98 GLY A CA 1
ATOM 706 C C . GLY A 1 98 ? 0.771 -1.416 -2.223 1.00 96.38 98 GLY A C 1
ATOM 707 O O . GLY A 1 98 ? 1.392 -0.443 -2.644 1.00 96.38 98 GLY A O 1
ATOM 708 N N . ARG A 1 99 ? 1.003 -1.882 -0.992 1.00 96.19 99 ARG A N 1
ATOM 709 C CA . ARG A 1 99 ? 2.023 -1.287 -0.115 1.00 96.19 99 ARG A CA 1
ATOM 710 C C . ARG A 1 99 ? 3.411 -1.409 -0.753 1.00 96.19 99 ARG A C 1
ATOM 712 O O . ARG A 1 99 ? 3.770 -2.471 -1.254 1.00 96.19 99 ARG A O 1
ATOM 719 N N . CYS A 1 100 ? 4.203 -0.343 -0.651 1.00 96.88 100 CYS A N 1
ATOM 720 C CA . CYS A 1 100 ? 5.536 -0.222 -1.243 1.00 96.88 100 CYS A CA 1
ATOM 721 C C . CYS A 1 100 ? 5.548 -0.299 -2.777 1.00 96.88 100 CYS A C 1
ATOM 723 O O . CYS A 1 100 ? 6.623 -0.417 -3.362 1.00 96.88 100 CYS A O 1
ATOM 725 N N . GLU A 1 101 ? 4.385 -0.230 -3.423 1.00 96.62 101 GLU A N 1
ATOM 726 C CA . GLU A 1 101 ? 4.287 -0.091 -4.872 1.00 96.62 101 GLU A CA 1
ATOM 727 C C . GLU A 1 101 ? 4.222 1.380 -5.229 1.00 96.62 101 GLU A C 1
ATOM 729 O O . GLU A 1 101 ? 3.674 2.186 -4.467 1.00 96.62 101 GLU A O 1
ATOM 734 N N . GLY A 1 102 ? 4.866 1.713 -6.339 1.00 95.00 102 GLY A N 1
ATOM 735 C CA . GLY A 1 102 ? 5.131 3.090 -6.687 1.00 95.00 102 GLY A CA 1
ATOM 736 C C . GLY A 1 102 ? 4.676 3.530 -8.062 1.00 95.00 102 GLY A C 1
ATOM 737 O O . GLY A 1 102 ? 4.338 2.712 -8.925 1.00 95.00 102 GLY A O 1
ATOM 738 N N . ASP A 1 103 ? 4.772 4.855 -8.113 1.00 93.50 103 ASP A N 1
ATOM 739 C CA . ASP A 1 103 ? 4.222 5.925 -8.939 1.00 93.50 103 ASP A CA 1
ATOM 740 C C . ASP A 1 103 ? 2.711 6.191 -8.771 1.00 93.50 103 ASP A C 1
ATOM 742 O O . ASP A 1 103 ? 1.935 6.262 -9.723 1.00 93.50 103 ASP A O 1
ATOM 746 N N . CYS A 1 104 ? 2.274 6.301 -7.506 1.00 96.88 104 CYS A N 1
ATOM 747 C CA . CYS A 1 104 ? 0.941 6.813 -7.169 1.00 96.88 104 CYS A CA 1
ATOM 748 C C . CYS A 1 104 ? 0.888 8.342 -7.308 1.00 96.88 104 CYS A C 1
ATOM 750 O O . CYS A 1 104 ? 1.808 9.021 -6.873 1.00 96.88 104 CYS A O 1
ATOM 752 N N . ASP A 1 105 ? -0.219 8.903 -7.799 1.00 94.69 105 ASP A N 1
ATOM 753 C CA . ASP A 1 105 ? -0.409 10.360 -7.866 1.00 94.69 105 ASP A CA 1
ATOM 754 C C . ASP A 1 105 ? -1.298 10.870 -6.717 1.00 94.69 105 ASP A C 1
ATOM 756 O O . ASP A 1 105 ? -1.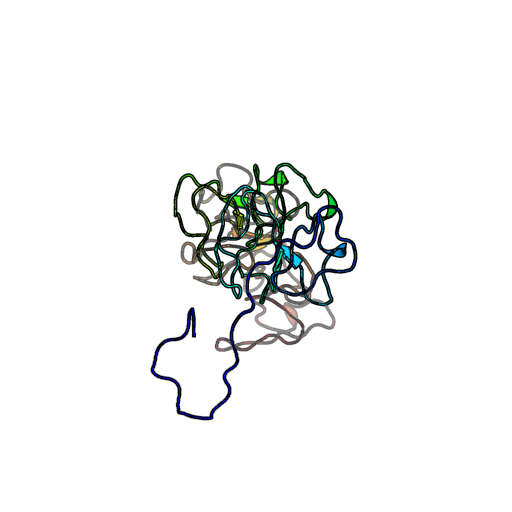251 12.038 -6.313 1.00 94.69 105 ASP A O 1
ATOM 760 N N . SER A 1 106 ? -2.146 9.997 -6.174 1.00 96.19 106 SER A N 1
ATOM 761 C CA . SER A 1 106 ? -3.109 10.297 -5.120 1.00 96.19 106 SER A CA 1
ATOM 762 C C . SER A 1 106 ? -3.415 9.073 -4.255 1.00 96.19 106 SER A C 1
ATOM 764 O O . SER A 1 106 ? -3.158 7.934 -4.638 1.00 96.19 106 SER A O 1
ATOM 766 N N . ASP A 1 107 ? -4.045 9.284 -3.096 1.00 96.12 107 ASP A N 1
ATOM 767 C CA . ASP A 1 107 ? -4.495 8.180 -2.233 1.00 96.12 107 ASP A CA 1
ATOM 768 C C . ASP A 1 107 ? -5.460 7.215 -2.948 1.00 96.12 107 ASP A C 1
ATOM 770 O O . ASP A 1 107 ? -5.559 6.052 -2.567 1.00 96.12 107 ASP A O 1
ATOM 774 N N . ALA A 1 108 ? -6.157 7.675 -3.995 1.00 95.62 108 ALA A N 1
ATOM 775 C CA . ALA A 1 108 ? -7.071 6.850 -4.783 1.00 95.62 108 ALA A CA 1
ATOM 776 C C . ALA A 1 108 ? -6.350 5.830 -5.680 1.00 95.62 108 ALA A C 1
ATOM 778 O O . ALA A 1 108 ? -6.963 4.837 -6.075 1.00 95.62 108 ALA A O 1
ATOM 779 N N . ASP A 1 109 ? -5.066 6.054 -5.971 1.00 97.00 109 ASP A N 1
ATOM 780 C CA . ASP A 1 109 ? -4.238 5.115 -6.729 1.00 97.00 109 ASP A CA 1
ATOM 781 C C . ASP A 1 109 ? -3.733 3.973 -5.850 1.00 97.00 109 ASP A C 1
ATOM 783 O O . ASP A 1 109 ? -3.261 2.969 -6.371 1.00 97.00 109 ASP A O 1
ATOM 787 N N . CYS A 1 110 ? -3.858 4.098 -4.528 1.00 97.44 110 CYS A N 1
ATOM 788 C CA . CYS A 1 110 ? -3.437 3.095 -3.567 1.00 97.44 110 CYS A CA 1
ATOM 789 C C . CYS A 1 110 ? -4.599 2.196 -3.120 1.00 97.44 110 CYS A C 1
ATOM 791 O O . CYS A 1 110 ? -5.768 2.583 -3.092 1.00 97.44 110 CYS A O 1
ATOM 793 N N . GLN A 1 111 ? -4.280 0.961 -2.727 1.00 96.25 111 GLN A N 1
ATOM 794 C CA . GLN A 1 111 ? -5.254 0.042 -2.138 1.00 96.25 111 GLN A CA 1
ATOM 795 C C . GLN A 1 111 ? -5.851 0.620 -0.851 1.00 96.25 111 GLN A C 1
ATOM 797 O O . GLN A 1 111 ? -5.218 1.400 -0.138 1.00 96.25 111 GLN A O 1
ATOM 802 N N . LEU A 1 112 ? -7.069 0.175 -0.523 1.00 93.81 112 LEU A N 1
ATOM 803 C CA . LEU A 1 112 ? -7.759 0.577 0.700 1.00 93.81 112 LEU A CA 1
ATOM 804 C C . LEU A 1 112 ? -6.837 0.429 1.918 1.00 93.81 112 LEU A C 1
ATOM 806 O O . LEU A 1 112 ? -6.280 -0.640 2.172 1.00 93.81 112 LEU A O 1
ATOM 810 N N . GLY A 1 113 ? -6.725 1.502 2.695 1.00 93.81 113 GLY A N 1
ATOM 811 C CA . GLY A 1 113 ? -5.890 1.529 3.891 1.00 93.81 113 GLY A CA 1
ATOM 812 C C . GLY A 1 113 ? -4.474 2.059 3.688 1.00 93.81 113 GLY A C 1
ATOM 813 O O . GLY A 1 113 ? -3.680 2.045 4.628 1.00 93.81 113 GLY A O 1
ATOM 814 N N . LEU A 1 114 ? -4.152 2.520 2.483 1.00 96.81 114 LEU A N 1
ATOM 815 C CA . LEU A 1 114 ? -2.877 3.134 2.146 1.00 96.81 114 LEU A CA 1
ATOM 816 C C . LEU A 1 114 ? -3.078 4.596 1.745 1.00 96.81 114 LEU A C 1
ATOM 818 O O . LEU A 1 114 ? -4.164 5.006 1.345 1.00 96.81 114 LEU A O 1
ATOM 822 N N . VAL A 1 115 ? -2.003 5.363 1.866 1.00 97.00 115 VAL A N 1
ATOM 823 C CA . VAL A 1 115 ? -1.891 6.743 1.396 1.00 97.00 115 VAL A CA 1
ATOM 824 C C . VAL A 1 115 ? -0.717 6.847 0.438 1.00 97.00 115 VAL A C 1
ATOM 826 O O . VAL A 1 115 ? 0.292 6.145 0.603 1.00 97.00 115 VAL A O 1
ATOM 829 N N . CYS A 1 116 ? -0.832 7.740 -0.533 1.00 97.69 116 CYS A N 1
ATOM 830 C CA . CYS A 1 116 ? 0.244 8.045 -1.449 1.00 97.69 116 CYS A CA 1
ATOM 831 C C . CYS A 1 116 ? 1.232 9.003 -0.779 1.00 97.69 116 CYS A C 1
ATOM 833 O O . CYS A 1 116 ? 0.904 10.141 -0.434 1.00 97.69 116 CYS A O 1
ATOM 835 N N . GLN A 1 117 ? 2.463 8.545 -0.550 1.00 97.00 117 GLN A N 1
ATOM 836 C CA . GLN A 1 117 ? 3.524 9.435 -0.100 1.00 97.00 117 GLN A CA 1
ATOM 837 C C . GLN A 1 117 ? 4.161 10.098 -1.313 1.00 97.00 117 GLN A C 1
ATOM 839 O O . GLN A 1 117 ? 5.105 9.547 -1.877 1.00 97.00 117 GLN A O 1
ATOM 844 N N . GLN A 1 118 ? 3.673 11.298 -1.627 1.00 95.75 118 GLN A N 1
ATOM 845 C CA . GLN A 1 118 ? 4.301 12.162 -2.617 1.00 95.75 118 GLN A CA 1
ATOM 846 C C . GLN A 1 118 ? 5.691 12.611 -2.157 1.00 95.75 118 GLN A C 1
ATOM 848 O O . GLN A 1 118 ? 5.897 12.962 -0.984 1.00 95.75 118 GLN A O 1
ATOM 853 N N . ARG A 1 119 ? 6.659 12.585 -3.068 1.00 94.69 119 ARG A N 1
ATOM 854 C CA . ARG A 1 119 ? 8.081 12.813 -2.814 1.00 94.69 119 ARG A CA 1
ATOM 855 C C . ARG A 1 119 ? 8.663 13.761 -3.844 1.00 94.69 119 ARG A C 1
ATOM 857 O O . ARG A 1 119 ? 8.212 13.874 -4.971 1.00 94.69 119 ARG A O 1
ATOM 864 N N . THR A 1 120 ? 9.702 14.480 -3.432 1.00 91.19 120 THR A N 1
ATOM 865 C CA . THR A 1 120 ? 10.400 15.427 -4.321 1.00 91.19 120 THR A CA 1
ATOM 866 C C . THR A 1 120 ? 11.892 15.141 -4.429 1.00 91.19 120 THR A C 1
ATOM 868 O O . THR A 1 120 ? 12.593 15.760 -5.229 1.00 91.19 120 THR A O 1
ATOM 871 N N . GLY A 1 121 ? 12.401 14.202 -3.631 1.00 91.12 121 GLY A N 1
ATOM 872 C CA . GLY A 1 121 ? 13.797 13.813 -3.623 1.00 91.12 121 GLY A CA 1
ATOM 873 C C . GLY A 1 121 ? 13.963 12.398 -3.092 1.00 91.12 121 GLY A C 1
ATOM 874 O O . GLY A 1 121 ? 13.311 11.468 -3.552 1.00 91.12 121 GLY A O 1
ATOM 875 N N . SER A 1 122 ? 14.890 12.218 -2.153 1.00 90.31 122 SER A N 1
ATOM 876 C CA . SER A 1 122 ? 15.297 10.910 -1.632 1.00 90.31 122 SER A CA 1
ATOM 877 C C . SER A 1 122 ? 14.665 10.573 -0.276 1.00 90.31 122 SER A C 1
ATOM 879 O O . SER A 1 122 ? 15.286 9.886 0.538 1.00 90.31 122 SER A O 1
ATOM 881 N N . GLU A 1 123 ? 13.470 11.087 0.026 1.00 94.31 123 GLU A N 1
ATOM 882 C CA . GLU A 1 123 ? 12.767 10.796 1.278 1.00 94.31 123 GLU A CA 1
ATOM 883 C C . GLU A 1 123 ? 12.574 9.281 1.426 1.00 94.31 123 GLU A C 1
ATOM 885 O O . GLU A 1 123 ? 12.331 8.581 0.452 1.00 94.31 123 GLU A O 1
ATOM 890 N N . THR A 1 124 ? 12.692 8.730 2.628 1.00 94.19 124 THR A N 1
ATOM 891 C CA . THR A 1 124 ? 12.441 7.289 2.802 1.00 94.19 124 THR A CA 1
ATOM 892 C C . THR A 1 124 ? 10.939 6.993 2.797 1.00 94.19 124 THR A C 1
ATOM 894 O O . THR A 1 124 ? 10.139 7.869 3.135 1.00 94.19 124 THR A O 1
ATOM 897 N N . ILE A 1 125 ? 10.566 5.757 2.450 1.00 95.25 125 ILE A N 1
ATOM 898 C CA . ILE A 1 125 ? 9.208 5.229 2.635 1.00 95.25 125 ILE A CA 1
ATOM 899 C C . ILE A 1 125 ? 9.213 4.337 3.884 1.00 95.25 125 ILE A C 1
ATOM 901 O O . ILE A 1 125 ? 9.718 3.209 3.829 1.00 95.25 125 ILE A O 1
ATOM 905 N N . PRO A 1 126 ? 8.711 4.810 5.038 1.00 93.94 126 PRO A N 1
ATOM 906 C CA . PRO A 1 126 ? 8.795 4.039 6.270 1.00 93.94 126 PRO A CA 1
ATOM 907 C C . PRO A 1 126 ? 8.004 2.729 6.173 1.00 93.94 126 PRO A C 1
ATOM 909 O O . PRO A 1 126 ? 6.869 2.700 5.702 1.00 93.94 126 PRO A O 1
ATOM 912 N N . GLY A 1 127 ? 8.608 1.637 6.644 1.00 91.44 127 GLY A N 1
ATOM 913 C CA . GLY A 1 127 ? 8.026 0.292 6.563 1.00 91.44 127 GLY A CA 1
ATOM 914 C C . GLY A 1 127 ? 8.310 -0.453 5.253 1.00 91.44 127 GLY A C 1
ATOM 915 O O . GLY A 1 127 ? 7.981 -1.637 5.169 1.00 91.44 127 GLY A O 1
ATOM 916 N N . CYS A 1 128 ? 8.959 0.192 4.280 1.00 94.62 128 CYS A N 1
ATOM 917 C CA . CYS A 1 128 ? 9.412 -0.434 3.042 1.00 94.62 128 CYS A CA 1
ATOM 918 C C . CYS A 1 128 ? 10.928 -0.683 3.042 1.00 94.62 128 CYS A C 1
ATOM 920 O O . CYS A 1 128 ? 11.705 0.021 3.687 1.00 94.62 128 CYS A O 1
ATOM 922 N N . ILE A 1 129 ? 11.343 -1.715 2.314 1.00 92.44 129 ILE A N 1
ATOM 923 C CA . ILE A 1 129 ? 12.721 -2.162 2.131 1.00 92.44 129 ILE A CA 1
ATOM 924 C C . ILE A 1 129 ? 13.176 -1.750 0.734 1.00 92.44 129 ILE A C 1
ATOM 926 O O . ILE A 1 129 ? 12.493 -2.021 -0.253 1.00 92.44 129 ILE A O 1
ATOM 930 N N . GLY A 1 130 ? 14.365 -1.162 0.653 1.00 87.75 130 GLY A N 1
ATOM 931 C CA . GLY A 1 130 ? 14.978 -0.717 -0.594 1.00 87.75 130 GLY A CA 1
ATOM 932 C C . GLY A 1 130 ? 15.348 0.759 -0.535 1.00 87.75 130 GLY A C 1
ATOM 933 O O . GLY A 1 130 ? 15.093 1.445 0.457 1.00 87.75 130 GLY A O 1
ATOM 934 N N . THR A 1 131 ? 15.973 1.239 -1.602 1.00 87.69 131 THR A N 1
ATOM 935 C CA . THR A 1 131 ? 16.230 2.664 -1.795 1.00 87.69 131 THR A CA 1
ATOM 936 C C . THR A 1 131 ? 15.205 3.176 -2.799 1.00 87.69 131 THR A C 1
ATOM 938 O O . THR A 1 131 ? 15.235 2.716 -3.935 1.00 87.69 131 THR A O 1
ATOM 941 N N . PRO A 1 132 ? 14.279 4.061 -2.393 1.00 88.69 132 PRO A N 1
ATOM 942 C CA . PRO A 1 132 ? 13.315 4.623 -3.324 1.00 88.69 132 PRO A CA 1
ATOM 943 C C . PRO A 1 132 ? 14.035 5.523 -4.319 1.00 88.69 132 PRO A C 1
ATOM 945 O O . PRO A 1 132 ? 14.919 6.302 -3.943 1.00 88.69 132 PRO A O 1
ATOM 948 N N . GLU A 1 133 ? 13.622 5.432 -5.572 1.00 87.56 133 GLU A N 1
ATOM 949 C CA . GLU A 1 133 ? 14.139 6.287 -6.630 1.00 87.56 133 GLU A CA 1
ATOM 950 C C . GLU A 1 133 ? 13.754 7.755 -6.361 1.00 87.56 133 GLU A C 1
ATOM 952 O O . GLU A 1 133 ? 12.700 8.019 -5.763 1.00 87.56 133 GLU A O 1
ATOM 957 N N . PRO A 1 134 ? 14.629 8.733 -6.663 1.00 89.69 134 PRO A N 1
ATOM 958 C CA . PRO A 1 134 ? 14.363 10.125 -6.324 1.00 89.69 134 PRO A CA 1
ATOM 959 C C . PRO A 1 134 ? 13.126 10.682 -7.035 1.00 89.69 134 PRO A C 1
ATOM 961 O O . PRO A 1 134 ? 13.056 10.631 -8.254 1.00 89.69 134 PRO A O 1
ATOM 964 N N . GLY A 1 135 ? 12.203 11.278 -6.278 1.00 90.12 135 GLY A N 1
ATOM 965 C CA . GLY A 1 135 ? 10.986 11.892 -6.826 1.00 90.12 135 GLY A CA 1
ATOM 966 C C . GLY A 1 135 ? 9.850 10.922 -7.156 1.00 90.12 135 GLY A C 1
ATOM 967 O O . GLY A 1 135 ? 8.770 11.393 -7.468 1.00 90.12 135 GLY A O 1
ATOM 968 N N . GLU A 1 136 ? 10.073 9.611 -7.042 1.00 92.62 136 GLU A N 1
ATOM 969 C CA . GLU A 1 136 ? 9.024 8.607 -7.238 1.00 92.62 136 GLU A CA 1
ATOM 970 C C . GLU A 1 136 ? 8.118 8.485 -6.009 1.00 92.62 136 GLU A C 1
ATOM 972 O O . GLU A 1 136 ? 8.593 8.460 -4.862 1.00 92.62 136 GLU A O 1
ATOM 977 N N . ASP A 1 137 ? 6.825 8.327 -6.243 1.00 96.25 137 ASP A N 1
ATOM 978 C CA . ASP A 1 137 ? 5.813 8.270 -5.194 1.00 96.25 137 ASP A CA 1
ATOM 979 C C . ASP A 1 137 ? 5.464 6.825 -4.847 1.00 96.25 137 ASP A C 1
ATOM 981 O O . ASP A 1 137 ? 5.581 5.927 -5.675 1.00 96.25 137 ASP A O 1
ATOM 985 N N . TYR A 1 138 ? 5.084 6.554 -3.596 1.00 97.06 138 TYR A N 1
ATOM 986 C CA . TYR A 1 138 ? 4.792 5.182 -3.167 1.00 97.06 138 TYR A CA 1
ATOM 987 C C . TYR A 1 138 ? 3.621 5.109 -2.200 1.00 97.06 138 TYR A C 1
ATOM 989 O O . TYR A 1 138 ? 3.498 5.906 -1.263 1.00 97.06 138 TYR A O 1
ATOM 997 N N . CYS A 1 139 ? 2.821 4.063 -2.366 1.00 98.00 139 CYS A N 1
ATOM 998 C CA . CYS A 1 139 ? 1.751 3.729 -1.447 1.00 98.00 139 CYS A CA 1
ATOM 999 C C . CYS A 1 139 ? 2.317 3.161 -0.143 1.00 98.00 139 CYS A C 1
ATOM 1001 O O . CYS A 1 139 ? 3.079 2.187 -0.120 1.00 98.00 139 CYS A O 1
ATOM 1003 N N . ARG A 1 140 ? 1.913 3.740 0.987 1.00 96.88 140 ARG A N 1
ATOM 1004 C CA . ARG A 1 140 ? 2.315 3.287 2.325 1.00 96.88 140 ARG A CA 1
ATOM 1005 C C . ARG A 1 140 ? 1.160 3.342 3.307 1.00 96.88 140 ARG A C 1
ATOM 1007 O O . ARG A 1 140 ? 0.143 3.973 3.058 1.00 96.88 140 ARG A O 1
ATOM 1014 N N . TYR A 1 141 ? 1.346 2.737 4.472 1.00 96.44 141 TYR A N 1
ATOM 1015 C CA . TYR A 1 141 ? 0.413 2.938 5.577 1.00 96.44 141 TYR A CA 1
ATOM 1016 C C . TYR A 1 141 ? 0.431 4.399 6.071 1.00 96.44 141 TYR A C 1
ATOM 1018 O O . TYR A 1 141 ? 1.500 5.028 6.061 1.00 96.44 141 TYR A O 1
ATOM 1026 N N . PRO A 1 142 ? -0.710 4.955 6.519 1.00 96.56 142 PRO A N 1
ATOM 1027 C CA . PRO A 1 142 ? -0.762 6.271 7.149 1.00 96.56 142 PRO A CA 1
ATOM 1028 C C . PRO A 1 142 ? -0.075 6.284 8.523 1.00 96.56 142 PRO A C 1
ATOM 1030 O O . PRO A 1 142 ? 0.206 5.240 9.111 1.00 96.56 142 PRO A O 1
ATOM 1033 N N . GLN A 1 143 ? 0.250 7.480 9.023 1.00 95.88 143 GLN A N 1
ATOM 1034 C CA . GLN A 1 143 ? 0.829 7.655 10.362 1.00 95.88 143 GLN A CA 1
ATOM 1035 C C . GLN A 1 143 ? -0.284 7.819 11.394 1.00 95.88 143 GLN A C 1
ATOM 1037 O O . GLN A 1 143 ? -1.261 8.518 11.130 1.00 95.88 143 GLN A O 1
ATOM 1042 N N . LEU A 1 144 ? -0.096 7.241 12.579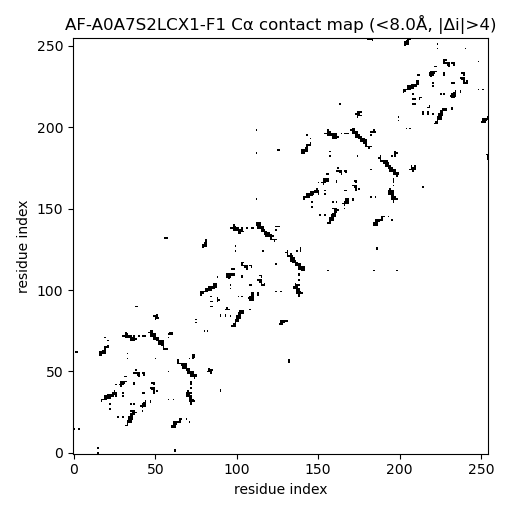 1.00 97.19 144 LEU A N 1
ATOM 1043 C CA . LEU A 1 144 ? -0.971 7.501 13.717 1.00 97.19 144 LEU A CA 1
ATOM 1044 C C . LEU A 1 144 ? -0.933 8.983 14.102 1.00 97.19 144 LEU A C 1
ATOM 1046 O O . LEU A 1 144 ? 0.142 9.532 14.357 1.00 97.19 144 LEU A O 1
ATOM 1050 N N . THR A 1 145 ? -2.107 9.609 14.175 1.00 96.81 145 THR A N 1
ATOM 1051 C CA . THR A 1 145 ? -2.255 11.037 14.486 1.00 96.81 145 THR A CA 1
ATOM 1052 C C . THR A 1 145 ? -3.302 11.242 15.575 1.00 96.81 145 THR A C 1
ATOM 1054 O O . THR A 1 145 ? -4.432 10.790 15.438 1.00 96.81 145 THR A O 1
ATOM 1057 N N . PHE A 1 146 ? -2.944 11.945 16.653 1.00 96.50 146 PHE A N 1
ATOM 1058 C CA . PHE A 1 146 ? -3.913 12.403 17.652 1.00 96.50 146 PHE A CA 1
ATOM 1059 C C . PHE A 1 146 ? -4.564 13.704 17.172 1.00 96.50 146 PHE A C 1
ATOM 1061 O O . PHE A 1 146 ? -3.880 14.714 16.995 1.00 96.50 146 PHE A O 1
ATOM 1068 N N . VAL A 1 147 ? -5.876 13.673 16.975 1.00 96.94 147 VAL A N 1
ATOM 1069 C CA . VAL A 1 147 ? -6.699 14.798 16.521 1.00 96.94 147 VAL A CA 1
ATOM 1070 C C . VAL A 1 147 ? -7.365 15.497 17.709 1.00 96.94 147 VAL A C 1
ATOM 1072 O O . VAL 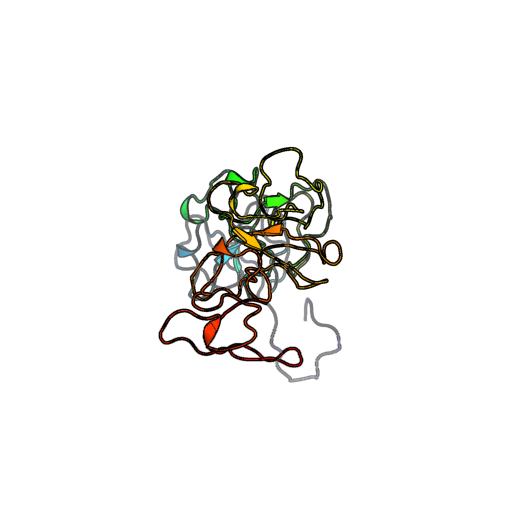A 1 147 ? -7.378 16.728 17.760 1.00 96.94 147 VAL A O 1
ATOM 1075 N N . GLY A 1 148 ? -7.877 14.747 18.691 1.00 93.25 148 GLY A N 1
ATOM 1076 C CA . GLY A 1 148 ? -8.466 15.305 19.913 1.00 93.25 148 GLY A CA 1
ATOM 1077 C C . GLY A 1 148 ? -9.362 14.327 20.674 1.00 93.25 148 GLY A C 1
ATOM 1078 O O . GLY A 1 148 ? -9.781 13.326 20.107 1.00 93.25 148 GLY A O 1
ATOM 1079 N N . ASN A 1 149 ? -9.666 14.665 21.934 1.00 90.06 149 ASN A N 1
ATOM 1080 C CA . ASN A 1 149 ? -10.630 13.972 22.795 1.00 90.06 149 ASN A CA 1
ATOM 1081 C C . ASN A 1 149 ? -11.501 15.020 23.552 1.00 90.06 149 ASN A C 1
ATOM 1083 O O . ASN A 1 149 ? -10.958 15.753 24.391 1.00 90.06 149 ASN A O 1
ATOM 1087 N N . PRO A 1 150 ? -12.809 15.168 23.242 1.00 89.62 150 PRO A N 1
ATOM 1088 C CA . PRO A 1 150 ? -13.519 14.447 22.186 1.00 89.62 150 PRO A CA 1
ATOM 1089 C C . PRO A 1 150 ? -13.040 14.884 20.786 1.00 89.62 150 PRO A C 1
ATOM 1091 O O . PRO A 1 150 ? -12.577 16.025 20.627 1.00 89.62 150 PRO A O 1
ATOM 1094 N N . PRO A 1 151 ? -13.162 14.026 19.759 1.00 91.12 151 PRO A N 1
ATOM 1095 C CA . PRO A 1 151 ? -12.81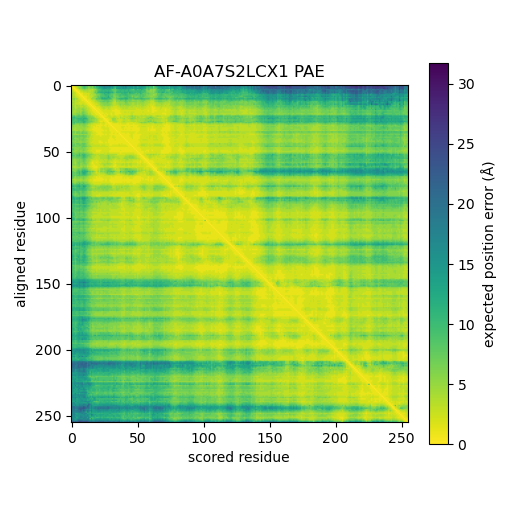2 14.383 18.388 1.00 91.12 151 PRO A CA 1
ATOM 1096 C C . PRO A 1 151 ? -13.627 15.583 17.867 1.00 91.12 151 PRO A C 1
ATOM 1098 O O . PRO A 1 151 ? -14.836 15.667 18.094 1.00 91.12 151 PRO A O 1
ATOM 1101 N N . PRO A 1 152 ? -13.008 16.534 17.142 1.00 90.81 152 PRO A N 1
ATOM 1102 C CA . PRO A 1 152 ? -13.707 17.714 16.621 1.00 90.81 152 PRO A CA 1
ATOM 1103 C C . PRO A 1 152 ? -14.606 17.413 15.408 1.00 90.81 152 PRO A C 1
ATOM 1105 O O . PRO A 1 152 ? -15.463 18.226 15.059 1.00 90.81 152 PRO A O 1
ATOM 1108 N N . ALA A 1 153 ? -14.378 16.283 14.741 1.00 93.81 153 ALA A N 1
ATOM 1109 C CA . ALA A 1 153 ? -15.117 15.782 13.591 1.00 93.81 153 ALA A CA 1
ATOM 1110 C C . ALA A 1 153 ? -14.929 14.259 13.502 1.00 93.81 153 ALA A C 1
ATOM 1112 O O . ALA A 1 153 ? -14.111 13.697 14.230 1.00 93.81 153 ALA A O 1
ATOM 1113 N N . THR A 1 154 ? -15.657 13.615 12.589 1.00 97.25 154 THR A N 1
ATOM 1114 C CA . THR A 1 154 ? -15.459 12.200 12.257 1.00 97.25 154 THR A CA 1
ATOM 1115 C C . THR A 1 154 ? -14.010 11.941 11.841 1.00 97.25 154 THR A C 1
ATOM 1117 O O . THR A 1 154 ? -13.491 12.632 10.963 1.00 97.25 154 THR A O 1
ATOM 1120 N N . LEU A 1 155 ? -13.385 10.948 12.467 1.00 97.81 155 LEU A N 1
ATOM 1121 C CA . LEU A 1 155 ? -11.977 10.599 12.312 1.00 97.81 155 LEU A CA 1
ATOM 1122 C C . LEU A 1 155 ? -11.743 9.673 11.113 1.00 97.81 155 LEU A C 1
ATOM 1124 O O . LEU A 1 155 ? -12.534 8.771 10.821 1.00 97.81 155 LEU A O 1
ATOM 1128 N N . GLY A 1 156 ? -10.633 9.899 10.418 1.00 97.31 156 GLY A N 1
ATOM 1129 C CA . GLY A 1 156 ? -10.129 9.057 9.343 1.00 97.31 156 GLY A CA 1
ATOM 1130 C C . GLY A 1 156 ? -9.290 7.877 9.835 1.00 97.31 156 GLY A C 1
ATOM 1131 O O . GLY A 1 156 ? -9.102 7.641 11.026 1.00 97.31 156 GLY A O 1
ATOM 1132 N N . LEU A 1 157 ? -8.762 7.106 8.887 1.00 97.31 157 LEU A N 1
ATOM 1133 C CA . LEU A 1 157 ? -7.896 5.970 9.186 1.00 97.31 157 LEU A CA 1
ATOM 1134 C C . LEU A 1 157 ? -6.609 6.425 9.892 1.00 97.31 157 LEU A C 1
ATOM 1136 O O . LEU A 1 157 ? -5.928 7.333 9.423 1.00 97.31 157 LEU A O 1
ATOM 1140 N N . CYS A 1 158 ? -6.241 5.723 10.965 1.00 97.56 158 CYS A N 1
ATOM 1141 C CA . CYS A 1 158 ? -5.098 6.012 11.831 1.00 97.56 158 CYS A CA 1
ATOM 1142 C C . CYS A 1 158 ? -5.200 7.361 12.565 1.00 97.56 158 CYS A C 1
ATOM 1144 O O . CYS A 1 158 ? -4.202 7.848 13.100 1.00 97.56 158 CYS A O 1
ATOM 1146 N N . GLU A 1 159 ? -6.389 7.956 12.636 1.00 97.69 159 GLU A N 1
ATOM 1147 C CA . GLU A 1 159 ? -6.655 9.149 13.433 1.00 97.69 159 GLU A CA 1
ATOM 1148 C C . GLU A 1 159 ? -7.322 8.763 14.759 1.00 97.69 159 GLU A C 1
ATOM 1150 O O . GLU A 1 159 ? -8.209 7.910 14.801 1.00 97.69 159 GLU A O 1
ATOM 1155 N N . GLY A 1 160 ? -6.850 9.370 15.844 1.00 96.81 160 GLY A N 1
ATOM 1156 C CA . GLY A 1 160 ? -7.382 9.234 17.200 1.00 96.81 160 GLY A CA 1
ATOM 1157 C C . GLY A 1 160 ? -7.884 10.574 17.734 1.00 96.81 160 GLY A C 1
ATOM 1158 O O . GLY A 1 160 ? -7.649 11.611 17.127 1.00 96.81 160 GLY A O 1
ATOM 1159 N N . ASP A 1 161 ? -8.550 10.658 18.873 1.00 96.56 161 ASP A N 1
ATOM 1160 C CA . ASP A 1 161 ? -8.759 9.633 19.896 1.00 96.56 161 ASP A CA 1
ATOM 1161 C C . ASP A 1 161 ? -10.240 9.238 19.891 1.00 96.56 161 ASP A C 1
ATOM 1163 O O . ASP A 1 161 ? -11.069 9.982 20.410 1.00 96.56 161 ASP A O 1
ATOM 1167 N N . CYS A 1 162 ? -10.600 8.167 19.178 1.00 95.69 162 CYS A N 1
ATOM 1168 C CA . CYS A 1 162 ? -12.001 7.745 19.073 1.00 95.69 162 CYS A CA 1
ATOM 1169 C C . CYS A 1 162 ? -12.469 7.102 20.383 1.00 95.69 162 CYS A C 1
ATOM 1171 O O . CYS A 1 162 ? -11.739 6.310 20.954 1.00 95.69 162 CYS A O 1
ATOM 1173 N N . ASP A 1 163 ? -13.698 7.362 20.828 1.00 91.56 163 ASP A N 1
ATOM 1174 C CA . ASP A 1 163 ? -14.254 6.673 22.001 1.00 91.56 163 ASP A CA 1
ATOM 1175 C C . ASP A 1 163 ? -15.135 5.483 21.572 1.00 91.56 163 ASP A C 1
ATOM 1177 O O . ASP A 1 163 ? -15.264 4.486 22.281 1.00 91.56 163 ASP A O 1
ATOM 1181 N N . THR A 1 164 ? -15.761 5.570 20.393 1.00 91.69 164 THR A N 1
ATOM 1182 C CA . THR A 1 164 ? -16.658 4.549 19.832 1.00 91.69 164 THR A CA 1
ATOM 1183 C C . THR A 1 164 ? -16.485 4.418 18.318 1.00 91.69 164 THR A C 1
ATOM 1185 O O . THR A 1 164 ? -15.984 5.324 17.652 1.00 91.69 164 THR A O 1
ATOM 1188 N N . ASP A 1 165 ? -16.993 3.329 17.726 1.00 92.88 165 ASP A N 1
ATOM 1189 C CA . ASP A 1 165 ? -17.031 3.161 16.261 1.00 92.88 165 ASP A CA 1
ATOM 1190 C C . ASP A 1 165 ? -17.772 4.321 15.552 1.00 92.88 165 ASP A C 1
ATOM 1192 O O . ASP A 1 165 ? -17.543 4.574 14.372 1.00 92.88 165 ASP A O 1
ATOM 1196 N N . SER A 1 166 ? -18.646 5.054 16.259 1.00 93.56 166 SER A N 1
ATOM 1197 C CA . SER A 1 166 ? -19.395 6.185 15.694 1.00 93.56 166 SER A CA 1
ATOM 1198 C C . SER A 1 166 ? -18.567 7.459 15.497 1.00 93.56 166 SER A C 1
ATOM 1200 O O . SER A 1 166 ? -18.964 8.324 14.712 1.00 93.56 166 SER A O 1
ATOM 1202 N N . ASP A 1 167 ? -17.406 7.553 16.151 1.00 95.94 167 ASP A N 1
ATOM 1203 C CA . ASP A 1 167 ? -16.446 8.638 15.931 1.00 95.94 167 ASP A CA 1
ATOM 1204 C C . ASP A 1 167 ? -15.657 8.438 14.634 1.00 95.94 167 ASP A C 1
ATOM 1206 O O . ASP A 1 167 ? -15.067 9.381 14.104 1.00 95.94 167 ASP A O 1
ATOM 1210 N N . CYS A 1 168 ? -15.663 7.216 14.102 1.00 97.25 168 CYS A N 1
ATOM 1211 C CA . CYS A 1 168 ? -14.886 6.823 12.945 1.00 97.25 168 CYS A CA 1
ATOM 1212 C C . CYS A 1 168 ? -15.647 6.991 11.628 1.00 97.25 168 CYS A C 1
ATOM 1214 O O . CYS A 1 168 ? -16.873 6.889 11.539 1.00 97.25 168 CYS A O 1
ATOM 1216 N N . GLY A 1 169 ? -14.887 7.252 10.565 1.00 96.69 169 GLY A N 1
ATOM 1217 C CA . GLY A 1 169 ? -15.401 7.310 9.206 1.00 96.69 169 GLY A CA 1
ATOM 1218 C C . GLY A 1 169 ? -15.950 5.964 8.711 1.00 96.69 169 GLY A C 1
ATOM 1219 O O . GLY A 1 169 ? -15.786 4.924 9.348 1.00 96.69 169 GLY A O 1
ATOM 1220 N N . PRO A 1 170 ? -16.595 5.949 7.533 1.00 94.31 170 PRO A N 1
ATOM 1221 C CA . PRO A 1 170 ? -17.135 4.726 6.951 1.00 94.31 170 PRO A CA 1
ATOM 1222 C C . PRO A 1 170 ? -16.090 3.609 6.836 1.00 94.31 170 PRO A C 1
ATOM 1224 O O . PRO A 1 170 ? -14.967 3.847 6.394 1.00 94.31 170 PRO A O 1
ATOM 1227 N N . ASN A 1 171 ? -16.502 2.376 7.144 1.00 92.62 171 ASN A N 1
ATOM 1228 C CA . ASN A 1 171 ? -15.665 1.165 7.127 1.00 92.62 171 ASN A CA 1
ATOM 1229 C C . ASN A 1 171 ? -14.509 1.152 8.143 1.00 92.62 171 ASN A C 1
ATOM 1231 O O . ASN A 1 171 ? -13.638 0.289 8.045 1.00 92.62 171 ASN A O 1
ATOM 1235 N N . LEU A 1 172 ? -14.490 2.083 9.096 1.00 96.38 172 LEU A N 1
ATOM 1236 C CA . LEU A 1 172 ? -13.519 2.114 10.179 1.00 96.38 172 LEU A CA 1
ATOM 1237 C C . LEU A 1 172 ? -14.196 1.739 11.493 1.00 96.38 172 LEU A C 1
ATOM 1239 O O . LEU A 1 172 ? -15.363 2.045 11.727 1.00 96.38 172 LEU A O 1
ATOM 1243 N N . GLU A 1 173 ? -13.429 1.076 12.340 1.00 95.25 173 GLU A N 1
ATOM 1244 C CA . GLU A 1 173 ? -13.809 0.703 13.693 1.00 95.25 173 GLU A CA 1
ATOM 1245 C C . GLU A 1 173 ? -12.832 1.376 14.661 1.00 95.25 173 GLU A C 1
ATOM 1247 O O . GLU A 1 173 ? -11.664 1.588 14.325 1.00 95.25 173 GLU A O 1
ATOM 1252 N N . CYS A 1 174 ? -13.290 1.720 15.858 1.00 95.50 174 CYS A N 1
ATOM 1253 C CA . CYS A 1 174 ? -12.434 2.298 16.875 1.00 95.50 174 CYS A CA 1
ATOM 1254 C C . CYS A 1 174 ? -11.591 1.196 17.527 1.00 95.50 174 CYS A C 1
ATOM 1256 O O . CYS A 1 174 ? -12.111 0.328 18.232 1.00 95.50 174 CYS A O 1
ATOM 1258 N N . PHE A 1 175 ? -10.287 1.205 17.248 1.00 95.38 175 PHE A N 1
ATOM 1259 C CA . PHE A 1 175 ? -9.316 0.294 17.843 1.00 95.38 175 PHE A CA 1
ATOM 1260 C C . PHE A 1 175 ? -8.900 0.834 19.211 1.00 95.38 175 PHE A C 1
ATOM 1262 O O . PHE A 1 175 ? -8.129 1.792 19.307 1.00 95.38 175 PHE A O 1
ATOM 1269 N N . GLN A 1 176 ? -9.438 0.194 20.243 1.00 93.81 176 GLN A N 1
ATOM 1270 C CA . GLN A 1 176 ? -9.333 0.591 21.643 1.00 93.81 176 GLN A CA 1
ATOM 1271 C C . GLN A 1 176 ? -8.001 0.133 22.240 1.00 93.81 176 GLN A C 1
ATOM 1273 O O . GLN A 1 176 ? -7.631 -1.032 22.120 1.00 93.81 176 GLN A O 1
ATOM 1278 N N . ARG A 1 177 ? -7.257 1.018 22.891 1.00 91.69 177 ARG A N 1
ATOM 1279 C CA . ARG A 1 177 ? -5.879 0.781 23.315 1.00 91.69 177 ARG A CA 1
ATOM 1280 C C . ARG A 1 177 ? -5.653 1.231 24.747 1.00 91.69 177 ARG A C 1
ATOM 1282 O O . ARG A 1 177 ? -5.673 2.427 25.021 1.00 91.69 177 ARG A O 1
ATOM 1289 N N . PRO A 1 178 ? -5.298 0.322 25.667 1.00 86.06 178 PRO A N 1
ATOM 1290 C CA . PRO A 1 178 ? -4.962 0.730 27.026 1.00 86.06 178 PRO A CA 1
ATOM 1291 C C . PRO A 1 178 ? -3.600 1.441 27.118 1.00 86.06 178 PRO A C 1
ATOM 1293 O O . PRO A 1 178 ? -3.367 2.199 28.063 1.00 86.06 178 PRO A O 1
ATOM 1296 N N . ALA A 1 179 ? -2.677 1.217 26.173 1.00 89.62 179 ALA A N 1
ATOM 1297 C CA . ALA A 1 179 ? -1.337 1.791 26.208 1.00 89.62 179 ALA A CA 1
ATOM 1298 C C . ALA A 1 179 ? -0.757 2.036 24.799 1.00 89.62 179 ALA A C 1
ATOM 1300 O O . ALA A 1 179 ? -1.222 2.905 24.055 1.00 89.62 179 ALA A O 1
ATOM 1301 N N . THR A 1 180 ? 0.339 1.355 24.453 1.00 91.19 180 THR A N 1
ATOM 1302 C CA . THR A 1 180 ? 1.148 1.604 23.247 1.00 91.19 180 THR A CA 1
ATOM 1303 C C . THR A 1 180 ? 1.043 0.485 22.208 1.00 91.19 180 THR A C 1
ATOM 1305 O O . THR A 1 180 ? 1.987 0.260 21.451 1.00 91.19 180 THR A O 1
ATOM 1308 N N . GLU A 1 181 ? -0.056 -0.267 22.219 1.00 91.25 181 GLU A N 1
ATOM 1309 C CA . GLU A 1 181 ? -0.303 -1.380 21.303 1.00 91.25 181 GLU A CA 1
ATOM 1310 C C . GLU A 1 181 ? -0.211 -0.906 19.848 1.00 91.25 181 GLU A C 1
ATOM 1312 O O . GLU A 1 181 ? -0.669 0.179 19.491 1.00 91.25 181 GLU A O 1
ATOM 1317 N N . SER A 1 182 ? 0.414 -1.697 18.979 1.00 91.94 182 SER A N 1
ATOM 1318 C CA . SER A 1 182 ? 0.510 -1.336 17.568 1.00 91.94 182 SER A CA 1
ATOM 1319 C C . SER A 1 182 ? -0.844 -1.469 16.881 1.00 91.94 182 SER A C 1
ATOM 1321 O O . SER A 1 182 ? -1.525 -2.480 17.020 1.00 91.94 182 SER A O 1
ATOM 1323 N N . VAL A 1 183 ? -1.201 -0.469 16.079 1.00 93.44 183 VAL A N 1
ATOM 1324 C CA . VAL A 1 183 ? -2.416 -0.501 15.261 1.00 93.44 183 VAL A CA 1
ATOM 1325 C C . VAL A 1 183 ? -2.071 -1.121 13.911 1.00 93.44 183 VAL A C 1
ATOM 1327 O O . VAL A 1 183 ? -1.278 -0.572 13.140 1.00 93.44 183 VAL A O 1
ATOM 1330 N N . THR A 1 184 ? -2.643 -2.291 13.627 1.00 90.62 184 THR A N 1
ATOM 1331 C CA . THR A 1 184 ? -2.410 -2.996 12.360 1.00 90.62 184 THR A CA 1
ATOM 1332 C C . THR A 1 184 ? -2.820 -2.109 11.179 1.00 90.62 184 THR A C 1
ATOM 1334 O O . THR A 1 184 ? -3.941 -1.619 11.125 1.00 90.62 184 THR A O 1
ATOM 1337 N N . GLY A 1 185 ? -1.917 -1.917 10.212 1.00 91.50 185 GLY A N 1
ATOM 1338 C CA . GLY A 1 185 ? -2.170 -1.058 9.047 1.00 91.50 185 GLY A CA 1
ATOM 1339 C C . GLY A 1 185 ? -1.851 0.426 9.254 1.00 91.50 185 GLY A C 1
ATOM 1340 O O . GLY A 1 185 ? -2.060 1.216 8.341 1.00 91.50 185 GLY A O 1
ATOM 1341 N N . CYS A 1 186 ? -1.295 0.800 10.407 1.00 95.38 186 CYS A N 1
ATOM 1342 C CA . CYS A 1 186 ? -0.811 2.149 10.684 1.00 95.38 186 CYS A CA 1
ATOM 1343 C C . CYS A 1 186 ? 0.691 2.144 11.000 1.00 95.38 186 CYS A C 1
ATOM 1345 O O . CYS A 1 186 ? 1.261 1.142 11.437 1.00 95.38 186 CYS A O 1
ATOM 1347 N N . LEU A 1 187 ? 1.345 3.282 10.780 1.00 94.94 187 LEU A N 1
ATOM 1348 C CA . LEU A 1 187 ? 2.736 3.523 11.156 1.00 94.94 187 LEU A CA 1
ATOM 1349 C C . LEU A 1 187 ? 2.822 4.376 12.423 1.00 94.94 187 LEU A C 1
ATOM 1351 O O . LEU A 1 187 ? 1.960 5.210 12.696 1.00 94.94 187 LEU A O 1
ATOM 1355 N N . GLY A 1 188 ? 3.919 4.203 13.157 1.00 93.31 188 GLY A N 1
ATOM 1356 C CA . GLY A 1 188 ? 4.165 4.895 14.420 1.00 93.31 188 GLY A CA 1
ATOM 1357 C C . GLY A 1 188 ? 3.609 4.140 15.628 1.00 93.31 188 GLY A C 1
ATOM 1358 O O . GLY A 1 188 ? 2.969 3.101 15.501 1.00 93.31 188 GLY A O 1
ATOM 1359 N N . THR A 1 189 ? 3.904 4.650 16.822 1.00 91.69 189 THR A N 1
ATOM 1360 C CA . THR A 1 189 ? 3.456 4.060 18.098 1.00 91.69 189 THR A CA 1
ATOM 1361 C C . THR A 1 189 ? 2.158 4.689 18.611 1.00 91.69 189 THR A C 1
ATOM 1363 O O . THR A 1 189 ? 1.423 4.075 19.384 1.00 91.69 189 THR A O 1
ATOM 1366 N N . GLY A 1 190 ? 1.870 5.925 18.193 1.00 91.06 190 GLY A N 1
ATOM 1367 C CA . GLY A 1 190 ? 0.808 6.744 18.775 1.00 91.06 190 GLY A CA 1
ATOM 1368 C C . GLY A 1 190 ? 1.095 7.167 20.223 1.00 91.06 190 GLY A C 1
ATOM 1369 O O . GLY A 1 190 ? 2.120 6.800 20.808 1.00 91.06 190 GLY A O 1
ATOM 1370 N N . GLY A 1 191 ? 0.187 7.967 20.784 1.00 91.62 191 GLY A N 1
ATOM 1371 C CA . GLY A 1 191 ? 0.123 8.258 22.218 1.00 91.62 191 GLY A CA 1
ATOM 1372 C C . GLY A 1 191 ? -0.288 7.033 23.043 1.00 91.62 191 GLY A C 1
ATOM 1373 O O . GLY A 1 191 ? -0.967 6.139 22.542 1.00 91.62 191 GLY A O 1
ATOM 1374 N N . SER A 1 192 ? 0.155 6.980 24.303 1.00 92.62 192 SER A N 1
ATOM 1375 C CA . SER A 1 192 ? -0.275 5.944 25.250 1.00 92.62 192 SER A CA 1
ATOM 1376 C C . SER A 1 192 ? -1.736 6.157 25.625 1.00 92.62 192 SER A C 1
ATOM 1378 O O . SER A 1 192 ? -2.079 7.257 26.052 1.00 92.62 192 SER A O 1
ATOM 1380 N N . GLY A 1 193 ? -2.548 5.105 25.536 1.00 91.12 193 GLY A N 1
ATOM 1381 C CA . GLY A 1 193 ? -3.972 5.175 25.868 1.00 91.12 193 GLY A CA 1
ATOM 1382 C C . GLY A 1 193 ? -4.796 5.963 24.850 1.00 91.12 193 GLY A C 1
ATOM 1383 O O . GLY A 1 193 ? -5.881 6.409 25.185 1.00 91.12 193 GLY A O 1
ATOM 1384 N N . THR A 1 194 ? -4.232 6.228 23.668 1.00 94.94 194 THR A N 1
ATOM 1385 C CA . THR A 1 194 ? -4.960 6.843 22.560 1.00 94.94 194 THR A CA 1
ATOM 1386 C C . THR A 1 194 ? -5.525 5.744 21.676 1.00 94.94 194 THR A C 1
ATOM 1388 O O . THR A 1 194 ? -4.772 4.876 21.220 1.00 94.94 194 THR A O 1
ATOM 1391 N N . ASP A 1 195 ? -6.808 5.846 21.386 1.00 95.88 195 ASP A N 1
ATOM 1392 C CA . ASP A 1 195 ? -7.562 4.978 20.499 1.00 95.88 195 ASP A CA 1
ATOM 1393 C C . ASP A 1 195 ? -7.512 5.519 19.074 1.00 95.88 195 ASP A C 1
ATOM 1395 O O . ASP A 1 195 ? -7.331 6.716 18.843 1.00 95.88 195 ASP A O 1
ATOM 1399 N N . TYR A 1 196 ? -7.634 4.643 18.080 1.00 97.06 196 TYR A N 1
ATOM 1400 C CA . TYR A 1 196 ? -7.522 5.065 16.684 1.00 97.06 196 TYR A CA 1
ATOM 1401 C C . TYR A 1 196 ? -8.554 4.379 15.814 1.00 97.06 196 TYR A C 1
ATOM 1403 O O . TYR A 1 196 ? -8.759 3.170 15.897 1.00 97.06 196 TYR A O 1
ATOM 1411 N N . CYS A 1 197 ? -9.139 5.138 14.899 1.00 97.56 197 CYS A N 1
ATOM 1412 C CA . CYS A 1 197 ? -9.977 4.570 13.862 1.00 97.56 197 CYS A CA 1
ATOM 1413 C C . CYS A 1 197 ? -9.1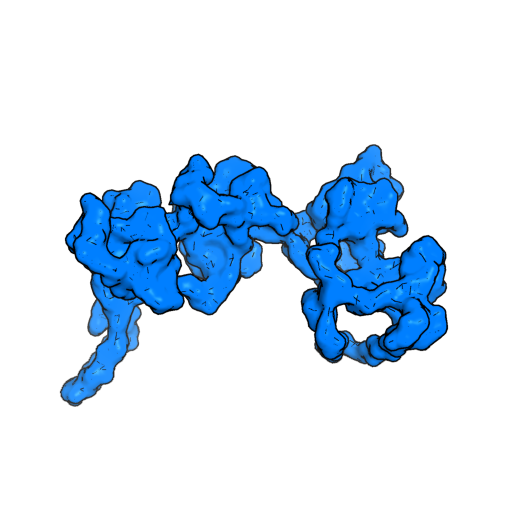18 3.730 12.914 1.00 97.56 197 CYS A C 1
ATOM 1415 O O . CYS A 1 197 ? -8.158 4.215 12.313 1.00 97.56 197 CYS A O 1
ATOM 1417 N N . ALA A 1 198 ? -9.448 2.451 12.786 1.00 96.44 198 ALA A N 1
ATOM 1418 C CA . ALA A 1 198 ? -8.653 1.477 12.057 1.00 96.44 198 ALA A CA 1
ATOM 1419 C C . ALA A 1 198 ? -9.526 0.593 11.165 1.00 96.44 198 ALA A C 1
ATOM 1421 O O . ALA A 1 198 ? -10.713 0.381 11.412 1.00 96.44 198 ALA A O 1
ATOM 1422 N N . LEU A 1 199 ? -8.916 0.053 10.111 1.00 94.31 199 LEU A N 1
ATOM 1423 C CA . LEU A 1 199 ? -9.558 -0.946 9.267 1.00 94.31 199 LEU A CA 1
ATOM 1424 C C . LEU A 1 199 ? -9.510 -2.313 9.941 1.00 94.31 199 LEU A C 1
ATOM 1426 O O . LEU A 1 199 ? -8.441 -2.799 10.314 1.00 94.31 199 LEU A O 1
ATOM 1430 N N . ARG A 1 200 ? -10.650 -3.000 9.953 1.00 93.06 200 ARG A N 1
ATOM 1431 C CA . ARG A 1 200 ? -10.719 -4.421 10.277 1.00 93.06 200 ARG A CA 1
ATOM 1432 C C . ARG A 1 200 ? -11.061 -5.233 9.034 1.00 93.06 200 ARG A C 1
ATOM 1434 O O . ARG A 1 200 ? -12.207 -5.577 8.772 1.00 93.06 200 ARG A O 1
ATOM 1441 N N . LEU A 1 201 ? -10.030 -5.534 8.244 1.00 84.00 201 LEU A N 1
ATOM 1442 C CA . LEU A 1 201 ? -10.183 -6.138 6.912 1.00 84.00 201 LEU A CA 1
ATOM 1443 C C . LEU A 1 201 ? -10.901 -7.495 6.928 1.00 84.00 201 LEU A C 1
ATOM 1445 O O . LEU A 1 201 ? -11.605 -7.835 5.981 1.00 84.00 201 LEU A O 1
ATOM 1449 N N . THR A 1 202 ? -10.697 -8.295 7.979 1.00 89.50 202 THR A N 1
ATOM 1450 C CA . THR A 1 202 ? -11.350 -9.600 8.136 1.00 89.50 202 THR A CA 1
ATOM 1451 C C . THR A 1 202 ? -11.637 -9.895 9.605 1.00 89.50 202 THR A C 1
ATOM 1453 O O . THR A 1 202 ? -10.963 -9.381 10.496 1.00 89.50 202 THR A O 1
ATOM 1456 N N . THR A 1 203 ? -12.542 -10.838 9.870 1.00 91.06 203 THR A N 1
ATOM 1457 C CA . THR A 1 203 ? -12.791 -11.374 11.223 1.00 91.06 203 THR A CA 1
ATOM 1458 C C . THR A 1 203 ? -11.605 -12.154 11.804 1.00 91.06 203 THR A C 1
ATOM 1460 O O . THR A 1 203 ? -11.679 -12.623 12.933 1.00 91.06 203 THR A O 1
ATOM 1463 N N . ASN A 1 204 ? -10.539 -12.372 11.027 1.00 92.38 204 ASN A N 1
ATOM 1464 C CA . ASN A 1 204 ? -9.298 -12.970 11.512 1.00 92.38 204 ASN A CA 1
ATOM 1465 C C . ASN A 1 204 ? -8.261 -11.910 11.904 1.00 92.38 204 ASN A C 1
ATOM 1467 O O . ASN A 1 204 ? -7.202 -12.268 12.403 1.00 92.38 204 ASN A O 1
ATOM 1471 N N . THR A 1 205 ? -8.516 -10.624 11.676 1.00 92.25 205 THR A N 1
ATOM 1472 C CA . THR A 1 205 ? -7.609 -9.557 12.104 1.00 92.25 205 THR A CA 1
ATOM 1473 C C . THR A 1 205 ? -7.799 -9.302 13.597 1.00 92.25 205 THR A C 1
ATOM 1475 O O . THR A 1 205 ? -8.932 -9.103 14.036 1.00 92.25 205 THR A O 1
ATOM 1478 N N . LEU A 1 206 ? -6.701 -9.332 14.361 1.00 92.44 206 LEU A N 1
ATOM 1479 C CA . LEU A 1 206 ? -6.683 -8.925 15.763 1.00 92.44 206 LEU A CA 1
ATOM 1480 C C . LEU A 1 206 ? -7.132 -7.472 15.868 1.00 92.44 206 LEU A C 1
ATOM 1482 O O . LEU A 1 206 ? -6.611 -6.603 15.168 1.00 92.44 206 LEU A O 1
ATOM 1486 N N . PHE A 1 207 ? -8.130 -7.240 16.711 1.00 94.31 207 PHE A N 1
ATOM 1487 C CA . PHE A 1 207 ? -8.740 -5.931 16.859 1.00 94.31 207 PHE A CA 1
ATOM 1488 C C . PHE A 1 207 ? -9.170 -5.716 18.304 1.00 94.31 207 PHE A C 1
ATOM 1490 O O . PHE A 1 207 ? -10.037 -6.428 18.805 1.00 94.31 207 PHE A O 1
ATOM 1497 N N . LEU A 1 208 ? -8.558 -4.764 18.999 1.00 93.69 208 LEU A N 1
ATOM 1498 C CA . LEU A 1 208 ? -8.940 -4.460 20.371 1.00 93.69 208 LEU A CA 1
ATOM 1499 C C . LEU A 1 208 ? -10.232 -3.639 20.369 1.00 93.69 208 LEU A C 1
ATOM 1501 O O . LEU A 1 208 ? -10.326 -2.611 19.698 1.00 93.69 208 LEU A O 1
ATOM 1505 N N . LYS A 1 209 ? -11.234 -4.128 21.100 1.00 91.50 209 LYS A N 1
ATOM 1506 C CA . LYS A 1 209 ? -12.587 -3.554 21.162 1.00 91.50 209 LYS A CA 1
ATOM 1507 C C . LYS A 1 209 ? -12.930 -3.024 22.558 1.00 91.50 209 LYS A C 1
ATOM 1509 O O . LYS A 1 209 ? -14.089 -2.753 22.851 1.00 91.50 209 LYS A O 1
ATOM 1514 N N . GLY A 1 210 ? -11.919 -2.818 23.392 1.00 83.38 210 GLY A N 1
ATOM 1515 C CA . GLY A 1 210 ? -12.059 -2.302 24.747 1.00 83.38 210 GLY A CA 1
ATOM 1516 C C . GLY A 1 210 ? -11.992 -3.418 25.782 1.00 83.38 210 GLY A C 1
ATOM 1517 O O . GLY A 1 210 ? -11.913 -4.589 25.429 1.00 83.38 210 GLY A O 1
ATOM 1518 N N . ASN A 1 211 ? -11.981 -3.043 27.059 1.00 76.75 211 ASN A N 1
ATOM 1519 C CA . ASN A 1 211 ? -11.622 -3.912 28.178 1.00 76.75 211 ASN A CA 1
ATOM 1520 C C . ASN A 1 211 ? -12.770 -4.015 29.194 1.00 76.75 211 ASN A C 1
ATOM 1522 O O . ASN A 1 211 ? -13.454 -3.023 29.463 1.00 76.75 211 ASN A O 1
ATOM 1526 N N . ASN A 1 212 ? -12.959 -5.201 29.783 1.00 73.25 212 ASN A N 1
ATOM 1527 C CA . ASN A 1 212 ? -13.832 -5.444 30.936 1.00 73.25 212 ASN A CA 1
ATOM 1528 C C . ASN A 1 212 ? -15.266 -4.912 30.742 1.00 73.25 212 ASN A C 1
ATOM 1530 O O . ASN A 1 212 ? -15.834 -4.226 31.599 1.00 73.25 212 ASN A O 1
ATOM 1534 N N . GLY A 1 213 ? -15.844 -5.182 29.569 1.00 74.62 213 GLY A N 1
ATOM 1535 C CA . GLY A 1 213 ? -17.198 -4.751 29.226 1.00 74.62 213 GLY A CA 1
ATOM 1536 C C . GLY A 1 213 ? -17.323 -3.274 28.842 1.00 74.62 213 GLY A C 1
ATOM 1537 O O . GLY A 1 213 ? -18.443 -2.765 28.824 1.00 74.62 213 GLY A O 1
ATOM 1538 N N . SER A 1 214 ? -16.217 -2.574 28.572 1.00 81.25 214 SER A N 1
ATOM 1539 C CA . SER A 1 214 ? -16.215 -1.170 28.158 1.00 81.25 214 SER A CA 1
ATOM 1540 C C . SER A 1 214 ? -15.496 -0.967 26.818 1.00 81.25 214 SER A C 1
ATOM 1542 O O . SER A 1 214 ? -14.346 -1.383 26.708 1.00 81.25 214 SER A O 1
ATOM 1544 N N . PRO A 1 215 ? -16.111 -0.278 25.841 1.00 82.69 215 PRO A N 1
ATOM 1545 C CA . PRO A 1 215 ? -17.483 0.217 25.884 1.00 82.69 215 PRO A CA 1
ATOM 1546 C C . PRO A 1 215 ? -18.484 -0.943 25.714 1.00 82.69 215 PRO A C 1
ATOM 1548 O O . PRO A 1 215 ? -18.236 -1.911 24.997 1.00 82.69 215 PRO A O 1
ATOM 1551 N N . SER A 1 216 ? -19.607 -0.891 26.435 1.00 85.00 216 SER A N 1
ATOM 1552 C CA . SER A 1 216 ? -20.510 -2.046 26.609 1.00 85.00 216 SER A CA 1
ATOM 1553 C C . SER A 1 216 ? -21.137 -2.569 25.318 1.00 85.00 216 SER A C 1
ATOM 1555 O O . SER A 1 216 ? -21.473 -3.746 25.223 1.00 85.00 216 SER A O 1
ATOM 1557 N N . GLU A 1 217 ? -21.274 -1.705 24.319 1.00 85.62 217 GLU A N 1
ATOM 1558 C CA . GLU A 1 217 ? -21.773 -2.015 22.983 1.00 85.62 217 GLU A CA 1
ATOM 1559 C C . GLU A 1 217 ? -20.859 -2.950 22.187 1.00 85.62 217 GLU A C 1
ATOM 1561 O O . GLU A 1 217 ? -21.339 -3.624 21.276 1.00 85.62 217 GLU A O 1
ATOM 1566 N N . ASN A 1 218 ? -19.575 -3.030 22.543 1.00 87.75 218 ASN A N 1
ATOM 1567 C CA . ASN A 1 218 ? -18.615 -3.903 21.878 1.00 87.75 218 ASN A CA 1
ATOM 1568 C C . ASN A 1 218 ? -18.678 -5.354 22.382 1.00 87.75 218 ASN A C 1
ATOM 1570 O O . ASN A 1 218 ? -18.055 -6.238 21.797 1.00 87.75 218 ASN A O 1
ATOM 1574 N N . PHE A 1 219 ? -19.436 -5.621 23.450 1.00 89.81 219 PHE A N 1
ATOM 1575 C CA . PHE A 1 219 ? -19.536 -6.940 24.066 1.00 89.81 219 PHE A CA 1
ATOM 1576 C C . PHE A 1 219 ? -20.885 -7.608 23.746 1.00 89.81 219 PHE A C 1
ATOM 1578 O O . PHE A 1 219 ? -21.927 -6.946 23.733 1.00 89.81 219 PHE A O 1
ATOM 1585 N N . PRO A 1 220 ? -20.916 -8.940 23.539 1.00 93.75 220 PRO A N 1
ATOM 1586 C CA . PRO A 1 220 ? -19.793 -9.880 23.626 1.00 93.75 220 PRO A CA 1
ATOM 1587 C C . PRO A 1 220 ? -18.857 -9.852 22.402 1.00 93.75 220 PRO A C 1
ATOM 1589 O O . PRO A 1 220 ? -19.315 -9.747 21.261 1.00 93.75 220 PRO A O 1
ATOM 1592 N N . LEU A 1 221 ? -17.561 -10.046 22.660 1.00 93.88 221 LEU A N 1
ATOM 1593 C CA . LEU A 1 221 ? -16.459 -10.008 21.698 1.00 93.88 221 LEU A CA 1
ATOM 1594 C C . LEU A 1 221 ? -16.540 -11.155 20.684 1.00 93.88 221 LEU A C 1
ATOM 1596 O O . LEU A 1 221 ? -16.699 -12.331 21.031 1.00 93.88 221 LEU A O 1
ATOM 1600 N N . GLY A 1 222 ? -16.406 -10.811 19.410 1.00 94.62 222 GLY A N 1
ATOM 1601 C CA . GLY A 1 222 ? -16.302 -11.732 18.289 1.00 94.62 222 GLY A CA 1
ATOM 1602 C C . GLY A 1 222 ? -14.917 -12.366 18.128 1.00 94.62 222 GLY A C 1
ATOM 1603 O O . GLY A 1 222 ? -13.995 -12.217 18.930 1.00 94.62 222 GLY A O 1
ATOM 1604 N N . ARG A 1 223 ? -14.754 -13.126 17.042 1.00 94.75 223 ARG A N 1
ATOM 1605 C CA . ARG A 1 223 ? -13.485 -13.794 16.728 1.00 94.75 223 ARG A CA 1
ATOM 1606 C C . ARG A 1 223 ? -12.378 -12.756 16.501 1.00 94.75 223 ARG A C 1
ATOM 1608 O O . ARG A 1 223 ? -12.557 -11.817 15.729 1.00 94.75 223 ARG A O 1
ATOM 1615 N N . CYS A 1 224 ? -11.230 -12.983 17.144 1.00 95.00 224 CYS A N 1
ATOM 1616 C CA . CYS A 1 224 ? -10.060 -12.099 17.113 1.00 95.00 224 CYS A CA 1
ATOM 1617 C C . CYS A 1 224 ? -10.319 -10.678 17.653 1.00 95.00 224 CYS A C 1
ATOM 1619 O O . CYS A 1 224 ? -9.488 -9.798 17.439 1.00 95.00 224 CYS A O 1
ATOM 1621 N N . GLU A 1 225 ? -11.430 -10.454 18.361 1.00 94.25 225 GLU A N 1
ATOM 1622 C CA . GLU A 1 225 ? -11.646 -9.224 19.124 1.00 94.25 225 GLU A CA 1
ATOM 1623 C C . GLU A 1 225 ? -11.043 -9.384 20.509 1.00 94.25 225 GLU A C 1
ATOM 1625 O O . GLU A 1 225 ? -11.229 -10.411 21.164 1.00 94.25 225 GLU A O 1
ATOM 1630 N N . GLY A 1 226 ? -10.243 -8.401 20.897 1.00 91.38 226 GLY A N 1
ATOM 1631 C CA . GLY A 1 226 ? -9.387 -8.499 22.063 1.00 91.38 226 GLY A CA 1
ATOM 1632 C C . GLY A 1 226 ? -9.765 -7.581 23.213 1.00 91.38 226 GLY A C 1
ATOM 1633 O O . GLY A 1 226 ? -10.576 -6.667 23.073 1.00 91.38 226 GLY A O 1
ATOM 1634 N N . ASP A 1 227 ? -9.052 -7.890 24.298 1.00 89.88 227 ASP A N 1
ATOM 1635 C CA . ASP A 1 227 ? -9.204 -7.535 25.714 1.00 89.88 227 ASP A CA 1
ATOM 1636 C C . ASP A 1 227 ? -10.368 -8.223 26.457 1.00 89.88 227 ASP A C 1
ATOM 1638 O O . ASP A 1 227 ? -11.059 -7.640 27.288 1.00 89.88 227 ASP A O 1
ATOM 1642 N N . CYS A 1 228 ? -10.573 -9.515 26.159 1.00 92.06 228 CYS A N 1
ATOM 1643 C CA . CYS A 1 228 ? -11.389 -10.394 26.999 1.00 92.06 228 CYS A CA 1
ATOM 1644 C C . CYS A 1 228 ? -10.672 -10.705 28.324 1.00 92.06 228 CYS A C 1
ATOM 1646 O O . CYS A 1 228 ? -9.470 -10.973 28.331 1.00 92.06 228 CYS A O 1
ATOM 1648 N N . ASP A 1 229 ? -11.421 -10.773 29.425 1.00 90.19 229 ASP A N 1
ATOM 1649 C CA . ASP A 1 229 ? -10.941 -11.211 30.740 1.00 90.19 229 ASP A CA 1
ATOM 1650 C C . ASP A 1 229 ? -11.339 -12.672 31.025 1.00 90.19 229 ASP A C 1
ATOM 1652 O O . ASP A 1 229 ? -10.627 -13.429 31.697 1.00 90.19 229 ASP A O 1
ATOM 1656 N N . SER A 1 230 ? -12.469 -13.110 30.472 1.00 91.62 230 SER A N 1
ATOM 1657 C CA . SER A 1 230 ? -13.018 -14.452 30.637 1.00 91.62 230 SER A CA 1
ATOM 1658 C C . SER A 1 230 ? -13.815 -14.914 29.415 1.00 91.62 230 SER A C 1
ATOM 1660 O O . SER A 1 230 ? -14.207 -14.122 28.564 1.00 91.62 230 SER A O 1
ATOM 1662 N N . ASP A 1 231 ? -14.134 -16.210 29.355 1.00 93.69 231 ASP A N 1
ATOM 1663 C CA . ASP A 1 231 ? -14.987 -16.776 28.295 1.00 93.69 231 ASP A CA 1
ATOM 1664 C C . ASP A 1 231 ? -16.385 -16.134 28.234 1.00 93.69 231 ASP A C 1
ATOM 1666 O O . ASP A 1 231 ? -17.056 -16.225 27.209 1.00 93.69 231 ASP A O 1
ATOM 1670 N N . ALA A 1 232 ? -16.837 -15.493 29.318 1.00 92.19 232 ALA A N 1
ATOM 1671 C CA . ALA A 1 232 ? -18.119 -14.794 29.356 1.00 92.19 232 ALA A CA 1
ATOM 1672 C C . ALA A 1 232 ? -18.118 -13.496 28.533 1.00 92.19 232 ALA A C 1
ATOM 1674 O O . ALA A 1 232 ? -19.191 -13.033 28.146 1.00 92.19 232 ALA A O 1
ATOM 1675 N N . ASP A 1 233 ? -16.937 -12.942 28.245 1.00 92.75 233 ASP A N 1
ATOM 1676 C CA . ASP A 1 233 ? -16.789 -11.733 27.433 1.00 92.75 233 ASP A CA 1
ATOM 1677 C C . ASP A 1 233 ? -16.870 -12.043 25.940 1.00 92.75 233 ASP A C 1
ATOM 1679 O O . ASP A 1 233 ? -17.063 -11.138 25.134 1.00 92.75 233 ASP A O 1
ATOM 1683 N N . CYS A 1 234 ? -16.737 -13.314 25.557 1.00 94.38 234 CYS A N 1
ATOM 1684 C CA . CYS A 1 234 ? -16.725 -13.751 24.171 1.00 94.38 234 CYS A CA 1
ATOM 1685 C C . CYS A 1 234 ? -18.106 -14.241 23.703 1.00 94.38 234 CYS A C 1
ATOM 1687 O O . CYS A 1 234 ? -18.925 -14.754 24.469 1.00 94.38 234 CYS A O 1
ATOM 1689 N N . GLN A 1 235 ? -18.363 -14.133 22.399 1.00 95.94 235 GLN A N 1
ATOM 1690 C CA . GLN A 1 235 ? -19.543 -14.719 21.764 1.00 95.94 235 GLN A CA 1
ATOM 1691 C C . GLN A 1 235 ? -19.584 -16.241 21.956 1.00 95.94 235 GLN A C 1
ATOM 1693 O O . GLN A 1 235 ? -18.559 -16.913 22.087 1.00 95.94 235 GLN A O 1
ATOM 1698 N N . LEU A 1 236 ? -20.795 -16.808 21.923 1.00 95.50 236 LEU A N 1
ATOM 1699 C CA . LEU A 1 236 ? -21.007 -18.240 22.121 1.00 95.50 236 LEU A CA 1
ATOM 1700 C C . LEU A 1 236 ? -20.134 -19.078 21.170 1.00 95.50 236 LEU A C 1
ATOM 1702 O O . LEU A 1 236 ? -20.203 -18.930 19.951 1.00 95.50 236 LEU A O 1
ATOM 1706 N N . GLY A 1 237 ? -19.369 -20.012 21.739 1.00 93.88 237 GLY A N 1
ATOM 1707 C CA . GLY A 1 237 ? -18.474 -20.895 20.985 1.00 93.88 237 GLY A CA 1
ATOM 1708 C C . GLY A 1 237 ? -17.048 -20.363 20.815 1.00 93.88 237 GLY A C 1
ATOM 1709 O O . GLY A 1 237 ? -16.232 -21.048 20.199 1.00 93.88 237 GLY A O 1
ATOM 1710 N N . LEU A 1 238 ? -16.737 -19.191 21.372 1.00 95.56 238 LEU A N 1
ATOM 1711 C CA . LEU A 1 238 ? -15.381 -18.665 21.508 1.00 95.56 238 LEU A CA 1
ATOM 1712 C C . LEU A 1 238 ? -14.882 -18.833 22.951 1.00 95.56 238 LEU A C 1
ATOM 1714 O O . LEU A 1 238 ? -15.671 -19.006 23.877 1.00 95.56 238 LEU A O 1
ATOM 1718 N N . VAL A 1 239 ? -13.560 -18.826 23.117 1.00 94.56 239 VAL A N 1
ATOM 1719 C CA . VAL A 1 239 ? -12.862 -18.974 24.403 1.00 94.56 239 VAL A CA 1
ATOM 1720 C C . VAL A 1 239 ? -11.858 -17.838 24.510 1.00 94.56 239 VAL A C 1
ATOM 1722 O O . VAL A 1 239 ? -11.180 -17.526 23.525 1.00 94.56 239 VAL A O 1
ATOM 1725 N N . CYS A 1 240 ? -11.750 -17.241 25.691 1.00 93.81 240 CYS A N 1
ATOM 1726 C CA . CYS A 1 240 ? -10.807 -16.170 25.940 1.00 93.81 240 CYS A CA 1
ATOM 1727 C C . CYS A 1 240 ? -9.389 -16.734 26.092 1.00 93.81 240 CYS A C 1
ATOM 1729 O O . CYS A 1 240 ? -9.095 -17.519 26.998 1.00 93.81 240 CYS A O 1
ATOM 1731 N N . GLN A 1 241 ? -8.482 -16.331 25.200 1.00 92.94 241 GLN A N 1
ATOM 1732 C CA . GLN A 1 241 ? -7.074 -16.704 25.288 1.00 92.94 241 GLN A CA 1
ATOM 1733 C C . GLN A 1 241 ? -6.278 -15.591 25.970 1.00 92.94 241 GLN A C 1
ATOM 1735 O O . GLN A 1 241 ? -5.774 -14.677 25.319 1.00 92.94 241 GLN A O 1
ATOM 1740 N N . GLN A 1 242 ? -6.126 -15.723 27.286 1.00 88.75 242 GLN A N 1
ATOM 1741 C CA . GLN A 1 242 ? -5.290 -14.829 28.079 1.00 88.75 242 GLN A CA 1
ATOM 1742 C C . GLN A 1 242 ? -3.817 -14.918 27.679 1.00 88.75 242 GLN A C 1
ATOM 1744 O O . GLN A 1 242 ? -3.278 -16.006 27.447 1.00 88.75 242 GLN A O 1
ATOM 1749 N N . ARG A 1 243 ? -3.157 -13.761 27.626 1.00 87.88 243 ARG A N 1
ATOM 1750 C CA . ARG A 1 243 ? -1.752 -13.615 27.228 1.00 87.88 243 ARG A CA 1
ATOM 1751 C C . ARG A 1 243 ? -0.965 -12.893 28.310 1.00 87.88 243 ARG A C 1
ATOM 1753 O O . ARG A 1 243 ? -1.491 -12.015 28.982 1.00 87.88 243 ARG A O 1
ATOM 1760 N N . THR A 1 244 ? 0.310 -13.249 28.463 1.00 81.81 244 THR A N 1
ATOM 1761 C CA . THR A 1 244 ? 1.219 -12.588 29.420 1.00 81.81 244 THR A CA 1
ATOM 1762 C C . THR A 1 244 ? 2.336 -11.801 28.735 1.00 81.81 244 THR A C 1
ATOM 1764 O O . THR A 1 244 ? 3.111 -11.115 29.401 1.00 81.81 244 THR A O 1
ATOM 1767 N N . GLY A 1 245 ? 2.406 -11.866 27.403 1.00 79.81 245 GLY A N 1
ATOM 1768 C CA . GLY A 1 245 ? 3.338 -11.118 26.576 1.00 79.81 245 GLY A CA 1
ATOM 1769 C C . GLY A 1 245 ? 2.978 -11.182 25.087 1.00 79.81 245 GLY A C 1
ATOM 1770 O O . GLY A 1 245 ? 1.855 -10.897 24.661 1.00 79.81 245 GLY A O 1
ATOM 1771 N N . SER A 1 246 ? 3.964 -11.512 24.257 1.00 78.94 246 SER A N 1
ATOM 1772 C CA . SER A 1 246 ? 3.864 -11.482 22.793 1.00 78.94 246 SER A CA 1
ATOM 1773 C C . SER A 1 246 ? 3.389 -12.801 22.169 1.00 78.94 246 SER A C 1
ATOM 1775 O O . SER A 1 246 ? 3.689 -13.072 21.005 1.00 78.94 246 SER A O 1
ATOM 1777 N N . GLU A 1 247 ? 2.682 -13.650 22.921 1.00 87.06 247 GLU A N 1
ATOM 1778 C CA . GLU A 1 247 ? 2.172 -14.916 22.392 1.00 87.06 247 GLU A CA 1
ATOM 1779 C C . GLU A 1 247 ? 1.191 -14.667 21.233 1.00 87.06 247 GLU A C 1
ATOM 1781 O O . GLU A 1 247 ? 0.369 -13.757 21.277 1.00 87.06 247 GLU A O 1
ATOM 1786 N N . THR A 1 248 ? 1.241 -15.481 20.179 1.00 87.94 248 THR A N 1
ATOM 1787 C CA . THR A 1 248 ? 0.304 -15.349 19.054 1.00 87.94 248 THR A CA 1
ATOM 1788 C C . THR A 1 248 ? -1.054 -15.963 19.395 1.00 87.94 248 THR A C 1
ATOM 1790 O O . THR A 1 248 ? -1.102 -17.042 19.992 1.00 87.94 248 THR A O 1
ATOM 1793 N N . ILE A 1 249 ? -2.144 -15.358 18.918 1.00 90.38 249 ILE A N 1
ATOM 1794 C CA . ILE A 1 249 ? -3.482 -15.967 18.932 1.00 90.38 249 ILE A CA 1
ATOM 1795 C C . ILE A 1 249 ? -3.653 -16.832 17.670 1.00 90.38 249 ILE A C 1
ATOM 1797 O O . ILE A 1 249 ? -3.642 -16.294 16.558 1.00 90.38 249 ILE A O 1
ATOM 1801 N N . P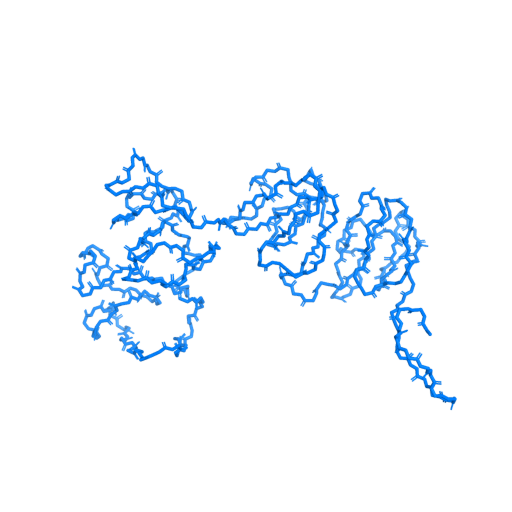RO A 1 250 ? -3.789 -18.167 17.786 1.00 91.12 250 PRO A N 1
ATOM 1802 C CA . PRO A 1 250 ? -3.901 -19.051 16.633 1.00 91.12 250 PRO A CA 1
ATOM 1803 C C . PRO A 1 250 ? -5.082 -18.698 15.727 1.00 91.12 250 PRO A C 1
ATOM 1805 O O . PRO A 1 250 ? -6.222 -18.586 16.169 1.00 91.12 250 PRO A O 1
ATOM 1808 N N . GLY A 1 251 ? -4.814 -18.581 14.427 1.00 90.31 251 GLY A N 1
ATOM 1809 C CA . GLY A 1 251 ? -5.844 -18.273 13.434 1.00 90.31 251 GLY A CA 1
ATOM 1810 C C . GLY A 1 251 ? -6.274 -16.805 13.391 1.00 90.31 251 GLY A C 1
ATOM 1811 O O . GLY A 1 251 ? -7.213 -16.506 12.649 1.00 90.31 251 GLY A O 1
ATOM 1812 N N . CYS A 1 252 ? -5.590 -15.927 14.133 1.00 92.94 252 CYS A N 1
ATOM 1813 C CA . CYS A 1 252 ? -5.688 -14.480 14.003 1.00 92.94 252 CYS A CA 1
ATOM 1814 C C . CYS A 1 252 ? -4.388 -13.890 13.423 1.00 92.94 252 CYS A C 1
ATOM 1816 O O . CYS A 1 252 ? -3.312 -14.474 13.564 1.00 92.94 252 CYS A O 1
ATOM 1818 N N . ILE A 1 253 ? -4.489 -12.741 12.757 1.00 90.38 253 ILE A N 1
ATOM 1819 C CA . ILE A 1 253 ? -3.381 -12.003 12.137 1.00 90.38 253 ILE A CA 1
ATOM 1820 C C . ILE A 1 253 ? -3.294 -10.588 12.706 1.00 90.38 253 ILE A C 1
ATOM 1822 O O . ILE A 1 253 ? -4.311 -10.004 13.063 1.00 90.38 253 ILE A O 1
ATOM 1826 N N . GLY A 1 254 ? -2.093 -10.016 12.721 1.00 82.88 254 GLY A N 1
ATOM 1827 C CA . GLY A 1 254 ? -1.851 -8.672 13.248 1.00 82.88 254 GLY A CA 1
ATOM 1828 C C . GLY A 1 254 ? -1.320 -8.697 14.677 1.00 82.88 254 GLY A C 1
ATOM 1829 O O . GLY A 1 254 ? -0.768 -9.707 15.123 1.00 82.88 254 GLY A O 1
ATOM 1830 N N . THR A 1 255 ? -1.454 -7.565 15.355 1.00 66.00 255 THR A N 1
ATOM 1831 C CA . THR A 1 255 ? -1.018 -7.341 16.738 1.00 66.00 255 THR A CA 1
ATOM 1832 C C . THR A 1 255 ? -2.155 -6.803 17.569 1.00 66.00 255 THR A C 1
ATOM 1834 O O . THR A 1 255 ? -2.847 -5.911 17.029 1.00 66.00 255 THR A O 1
#

Sequence (255 aa):
IPGCIGTPEPGEDYCRYPQLTFVGNPPPATLGLCEGDCDTDSDCGPNLECFQRPATESVTGCLGTGGSGTDYCALRLTTNTLFLKGNNGSPSENFPLGRCEGDCDSDADCQLGLVCQQRTGSETIPGCIGTPEPGEDYCRYPQLTFVGNPPPATLGLCEGDCDTDSDCGPNLECFQRPATESVTGCLGTGGSGTDYCALRLTTNTLFLKGNNGSPSENFPLGRCEGDCDSDADCQLGLVCQQRTGSETIPGCIGT